Protein AF-A0A1U7YNU9-F1 (afdb_monomer_lite)

Secondary structure (DSSP, 8-state):
--PPP-PPP--TT--TTS-TTSHHHHHHHHHHHHHHHHHHHS-HHHHHHHHHHHHHHHHHHHHHHHHHHHHHHHHHHHHHHHHHHHHHHHHHHHHHHHHHHHHHHHHHHHHHHHHHHHHHHHHHHHHHHHHHHHHHHHHHHHHHHHHHHHHHHHHHHHHHHHHHHHHHHHHHHHHHHHHHHHHHHHHHHHHHTTTT--HHHHHHHHHHHHHHHHT-----------------------PPP--------------PPPP----

Sequence (263 aa):
MTMRSVTLEVLANHSLLRKTSRADVWLEPLIGDIENKKMESHSCLTLMNDIVHYTLKANLIGTELMGRISLLERKARESEKTVHEAEEIARGAQLEAANWKEQFENAQGTIEELQENKNLLEQQNRGLTSELATAKASSSQFKRDKELLECSLSEQLSKASEEVRELKALLNFNIEVSWAFLKSCRDALTEAAQEDFDLQSELAKVVDTIEKSQQSTDTPSYVLEVPGTEELLNEEVATAAIGVAIPAPEGETSDVPNPSVTS

Radius of gyration: 72.73 Å; chains: 1; bounding box: 127×65×196 Å

pLDDT: mean 78.67, std 22.9, range [29.59, 98.69]

Foldseek 3Di:
DDDDDDDDDDDPPDDPPPDPPCPCVVCVVVVVVVVVVPVVPDDPVVVVVVVVVVVVVVVVVVVVVVVVVVVVVVVVVVVVVVVVVVVVVVVVVVVVVVVVVVVVVVVVVVVVVVVVVVVVVVVVVVVVVVVVVVVVVVVVVVVVVVVVVVVVVVVVVVVVVVVVVVVVVVVVVVVVVVVVVVVVVVVVVVVQVVPPHDPVVVVVVVVVVVVVVVVPDDDDDDPPDDPDDDDDDDDPDPDDDDDDDDDDDDDDDDDDDDDDDDD

Organism: Nicotiana sylvestris (NCBI:txid4096)

Structure (mmCIF, N/CA/C/O backbone):
data_AF-A0A1U7YNU9-F1
#
_entry.id   AF-A0A1U7YNU9-F1
#
loop_
_atom_site.group_PDB
_atom_site.id
_atom_site.type_symbol
_atom_site.label_atom_id
_atom_site.label_alt_id
_atom_site.label_comp_id
_atom_site.label_asym_id
_atom_site.label_entity_id
_atom_site.label_seq_id
_atom_site.pdbx_PDB_ins_code
_atom_site.Cartn_x
_atom_site.Cartn_y
_atom_site.Cartn_z
_atom_site.occupancy
_atom_site.B_iso_or_equiv
_atom_site.auth_seq_id
_atom_site.auth_comp_id
_atom_site.auth_asym_id
_atom_site.auth_atom_id
_atom_site.pdbx_PDB_model_num
ATOM 1 N N . MET A 1 1 ? 33.894 24.880 -81.913 1.00 42.91 1 MET A N 1
ATOM 2 C CA . MET A 1 1 ? 33.895 23.450 -81.536 1.00 42.91 1 MET A CA 1
ATOM 3 C C . MET A 1 1 ? 32.453 22.972 -81.561 1.00 42.91 1 MET A C 1
ATOM 5 O O . MET A 1 1 ? 31.680 23.364 -80.700 1.00 42.91 1 MET A O 1
ATOM 9 N N . THR A 1 2 ? 32.060 22.234 -82.595 1.00 43.75 2 THR A N 1
ATOM 10 C CA . THR A 1 2 ? 30.690 21.719 -82.747 1.00 43.75 2 THR A CA 1
ATOM 11 C C . THR A 1 2 ? 30.590 20.411 -81.963 1.00 43.75 2 THR A C 1
ATOM 13 O O . THR A 1 2 ? 31.290 19.457 -82.300 1.00 43.75 2 THR A O 1
ATOM 16 N N . MET A 1 3 ? 29.795 20.353 -80.890 1.00 41.41 3 MET A N 1
ATOM 17 C CA . MET A 1 3 ? 29.568 19.097 -80.165 1.00 41.41 3 MET A CA 1
ATOM 18 C C . MET A 1 3 ? 28.749 18.146 -81.045 1.00 41.41 3 MET A C 1
ATOM 20 O O . MET A 1 3 ? 27.630 18.474 -81.432 1.00 41.41 3 MET A O 1
ATOM 24 N N . ARG A 1 4 ? 29.307 16.976 -81.379 1.00 58.88 4 ARG A N 1
ATOM 25 C CA . ARG A 1 4 ? 28.542 15.878 -81.985 1.00 58.88 4 ARG A CA 1
ATOM 26 C C . ARG A 1 4 ? 27.727 15.201 -80.886 1.00 58.88 4 ARG A C 1
ATOM 28 O O . ARG A 1 4 ? 28.312 14.670 -79.947 1.00 58.88 4 ARG A O 1
ATOM 35 N N . SER A 1 5 ? 26.406 15.221 -81.003 1.00 53.78 5 SER A N 1
ATOM 36 C CA . SER A 1 5 ? 25.508 14.403 -80.189 1.00 53.78 5 SER A CA 1
ATOM 37 C C . SER A 1 5 ? 25.234 13.072 -80.892 1.00 53.78 5 SER A C 1
ATOM 39 O O . SER A 1 5 ? 25.133 13.012 -82.117 1.00 53.78 5 SER A O 1
ATOM 41 N N . VAL A 1 6 ? 25.132 12.000 -80.110 1.00 57.66 6 VAL A N 1
ATOM 42 C CA . VAL A 1 6 ? 24.685 10.678 -80.563 1.00 57.66 6 VAL A CA 1
ATOM 43 C C . VAL A 1 6 ? 23.434 10.343 -79.764 1.00 57.66 6 VAL A C 1
ATOM 45 O O . VAL A 1 6 ? 23.456 10.388 -78.535 1.00 57.66 6 VAL A O 1
ATOM 48 N N . THR A 1 7 ? 22.338 10.050 -80.459 1.00 55.53 7 THR A N 1
ATOM 49 C CA . THR A 1 7 ? 21.060 9.684 -79.844 1.00 55.53 7 THR A CA 1
ATOM 50 C C . THR A 1 7 ? 21.010 8.168 -79.695 1.00 55.53 7 THR A C 1
ATOM 52 O O . THR A 1 7 ? 21.101 7.452 -80.689 1.00 55.53 7 THR A O 1
ATOM 55 N N . LEU A 1 8 ? 20.886 7.679 -78.461 1.00 61.84 8 LEU A N 1
ATOM 56 C CA . LEU A 1 8 ? 20.686 6.260 -78.167 1.00 61.84 8 LEU A CA 1
ATOM 57 C C . LEU A 1 8 ? 19.219 6.036 -77.805 1.00 61.84 8 LEU A C 1
ATOM 59 O O . LEU A 1 8 ? 18.735 6.572 -76.808 1.00 61.84 8 LEU A O 1
ATOM 63 N N . GLU A 1 9 ? 18.509 5.250 -78.609 1.00 60.41 9 GLU A N 1
ATOM 64 C CA . GLU A 1 9 ? 17.128 4.870 -78.318 1.00 60.41 9 GLU A CA 1
ATOM 65 C C . GLU A 1 9 ? 17.103 3.704 -77.325 1.00 60.41 9 GLU A C 1
ATOM 67 O O . GLU A 1 9 ? 17.585 2.604 -77.602 1.00 60.41 9 GLU A O 1
ATOM 72 N N . VAL A 1 10 ? 16.545 3.951 -76.139 1.00 57.66 10 VAL A N 1
ATOM 73 C CA . VAL A 1 10 ? 16.374 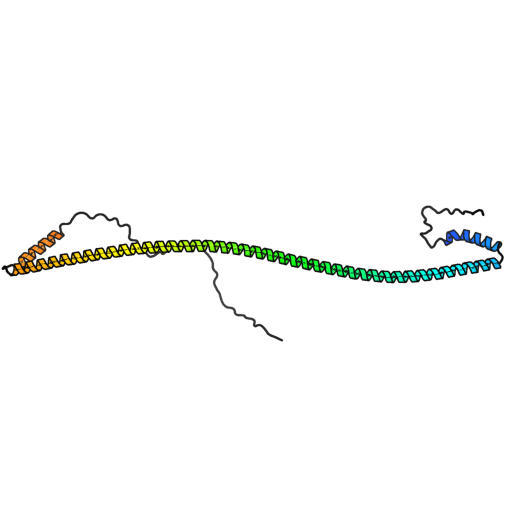2.937 -75.095 1.00 57.66 10 VAL A CA 1
ATOM 74 C C . VAL A 1 10 ? 14.905 2.531 -75.051 1.00 57.66 10 VAL A C 1
ATOM 76 O O . VAL A 1 10 ? 14.030 3.358 -74.803 1.00 57.66 10 VAL A O 1
ATOM 79 N N . LEU A 1 11 ? 14.631 1.244 -75.284 1.00 58.38 11 LEU A N 1
ATOM 80 C CA . LEU A 1 11 ? 13.286 0.672 -75.197 1.00 58.38 11 LEU A CA 1
ATOM 81 C C . LEU A 1 11 ? 12.688 0.945 -73.801 1.00 58.38 11 LEU A C 1
ATOM 83 O O . LEU A 1 11 ? 13.353 0.694 -72.793 1.00 58.38 11 LEU A O 1
ATOM 87 N N . ALA A 1 12 ? 11.436 1.414 -73.746 1.00 54.62 12 ALA A N 1
ATOM 88 C CA . ALA A 1 12 ? 10.789 2.080 -72.600 1.00 54.62 12 ALA A CA 1
ATOM 89 C C . ALA A 1 12 ? 10.807 1.353 -71.230 1.00 54.62 12 ALA A C 1
ATOM 91 O O . ALA A 1 12 ? 10.450 1.952 -70.221 1.00 54.62 12 ALA A O 1
ATOM 92 N N . ASN A 1 13 ? 11.257 0.096 -71.155 1.00 57.75 13 ASN A N 1
ATOM 93 C CA . ASN A 1 13 ? 11.228 -0.740 -69.949 1.00 57.75 13 ASN A CA 1
ATOM 94 C C . ASN A 1 13 ? 12.621 -1.155 -69.430 1.00 57.75 13 ASN A C 1
ATOM 96 O O . ASN A 1 13 ? 12.740 -2.075 -68.614 1.00 57.75 13 ASN A O 1
ATOM 100 N N . HIS A 1 14 ? 13.699 -0.514 -69.891 1.00 55.94 14 HIS A N 1
ATOM 101 C CA . HIS A 1 14 ? 15.065 -0.850 -69.484 1.00 55.94 14 HIS A CA 1
ATOM 102 C C . HIS A 1 14 ? 15.789 0.362 -68.891 1.00 55.94 14 HIS A C 1
ATOM 104 O O . HIS A 1 14 ? 16.232 1.256 -69.600 1.00 55.94 14 HIS A O 1
ATOM 110 N N . SER A 1 15 ? 15.939 0.378 -67.564 1.00 58.72 15 SER A N 1
ATOM 111 C CA . SER A 1 15 ? 16.778 1.367 -66.881 1.00 58.72 15 SER A CA 1
ATOM 112 C C . SER A 1 15 ? 18.254 1.005 -67.073 1.00 58.72 15 SER A C 1
ATOM 114 O O . SER A 1 15 ? 18.684 -0.076 -66.661 1.00 58.72 15 SER A O 1
ATOM 116 N N . LEU A 1 16 ? 19.025 1.906 -67.693 1.00 56.19 16 LEU A N 1
ATOM 117 C CA . LEU A 1 16 ? 20.449 1.716 -68.015 1.00 56.19 16 LEU A CA 1
ATOM 118 C C . LEU A 1 16 ? 21.318 1.415 -66.781 1.00 56.19 16 LEU A C 1
ATOM 120 O O . LEU A 1 16 ? 22.353 0.770 -66.896 1.00 56.19 16 LEU A O 1
ATOM 124 N N . LEU A 1 17 ? 20.878 1.834 -65.592 1.00 55.34 17 LEU A N 1
ATOM 125 C CA . LEU A 1 17 ? 21.630 1.703 -64.342 1.00 55.34 17 LEU A CA 1
ATOM 126 C C . LEU A 1 17 ? 21.351 0.397 -63.577 1.00 55.34 17 LEU A C 1
ATOM 128 O O . LEU A 1 17 ? 22.034 0.110 -62.599 1.00 55.34 17 LEU A O 1
ATOM 132 N N . ARG A 1 18 ? 20.354 -0.406 -63.985 1.00 53.69 18 ARG A N 1
ATOM 133 C CA . ARG A 1 18 ? 19.881 -1.559 -63.189 1.00 53.69 18 ARG A CA 1
ATOM 134 C C . ARG A 1 18 ? 20.553 -2.894 -63.535 1.00 53.69 18 ARG A C 1
ATOM 136 O O . ARG A 1 18 ? 20.345 -3.874 -62.826 1.00 53.69 18 ARG A O 1
ATOM 143 N N . LYS A 1 19 ? 21.336 -2.955 -64.616 1.00 51.97 19 LYS A N 1
ATOM 144 C CA . LYS A 1 19 ? 22.127 -4.133 -65.011 1.00 51.97 19 LYS A CA 1
ATOM 145 C C . LYS A 1 19 ? 23.553 -3.692 -65.330 1.00 51.97 19 LYS A C 1
ATOM 147 O O . LYS A 1 19 ? 23.859 -3.333 -66.460 1.00 51.97 19 LYS A O 1
ATOM 152 N N . THR A 1 20 ? 24.421 -3.742 -64.327 1.00 53.91 20 THR A N 1
ATOM 153 C CA . THR A 1 20 ? 25.867 -3.463 -64.404 1.00 53.91 20 THR A CA 1
ATOM 154 C C . THR A 1 20 ? 26.625 -4.325 -65.423 1.00 53.91 20 THR A C 1
ATOM 156 O O . THR A 1 20 ? 27.759 -4.008 -65.753 1.00 53.91 20 THR A O 1
ATOM 159 N N . SER A 1 21 ? 26.009 -5.382 -65.959 1.00 53.88 21 SER A N 1
ATOM 160 C CA . SER A 1 21 ? 26.636 -6.369 -66.846 1.00 53.88 21 SER A CA 1
ATOM 161 C C . SER A 1 21 ? 26.339 -6.185 -68.340 1.00 53.88 21 SER A C 1
ATOM 163 O O . SER A 1 21 ? 26.458 -7.150 -69.085 1.00 53.88 21 SER A O 1
ATOM 165 N N . ARG A 1 22 ? 25.808 -5.032 -68.765 1.00 59.75 22 ARG A N 1
ATOM 166 C CA . ARG A 1 22 ? 25.393 -4.840 -70.167 1.00 59.75 22 ARG A CA 1
ATOM 167 C C . ARG A 1 22 ? 25.924 -3.562 -70.805 1.00 59.75 22 ARG A C 1
ATOM 169 O O . ARG A 1 22 ? 25.601 -3.310 -71.954 1.00 59.75 22 ARG A O 1
ATOM 176 N N . ALA A 1 23 ? 26.672 -2.739 -70.067 1.00 61.12 23 ALA A N 1
ATOM 177 C CA . ALA A 1 23 ? 27.208 -1.469 -70.565 1.00 61.12 23 ALA A CA 1
ATOM 178 C C . ALA A 1 23 ? 28.214 -1.662 -71.714 1.00 61.12 23 ALA A C 1
ATOM 180 O O . ALA A 1 23 ? 28.269 -0.836 -72.620 1.00 61.12 23 ALA A O 1
ATOM 181 N N . ASP A 1 24 ? 28.941 -2.776 -71.696 1.00 60.75 24 ASP A N 1
ATOM 182 C CA . ASP A 1 24 ? 29.811 -3.268 -72.763 1.00 60.75 24 ASP A CA 1
ATOM 183 C C . ASP A 1 24 ? 29.078 -3.348 -74.111 1.00 60.75 24 ASP A C 1
ATOM 185 O O . ASP A 1 24 ? 29.504 -2.707 -75.065 1.00 60.75 24 ASP A O 1
ATOM 189 N N . VAL A 1 25 ? 27.906 -3.990 -74.163 1.00 67.62 25 VAL A N 1
ATOM 190 C CA . VAL A 1 25 ? 27.137 -4.207 -75.408 1.00 67.62 25 VAL A CA 1
ATOM 191 C C . VAL A 1 25 ? 26.696 -2.900 -76.088 1.00 67.62 25 VAL A C 1
ATOM 193 O O . VAL A 1 25 ? 26.575 -2.840 -77.309 1.00 67.62 25 VAL A O 1
ATOM 196 N N . TRP A 1 26 ? 26.426 -1.841 -75.318 1.00 63.78 26 TRP A N 1
ATOM 197 C CA . TRP A 1 26 ? 25.995 -0.546 -75.876 1.00 63.78 26 TRP A CA 1
ATOM 198 C C . TRP A 1 26 ? 27.164 0.338 -76.288 1.00 63.78 26 TRP A C 1
ATOM 200 O O . TRP A 1 26 ? 27.024 1.174 -77.179 1.00 63.78 26 TRP A O 1
ATOM 210 N N . LEU A 1 27 ? 28.296 0.199 -75.603 1.00 66.25 27 LEU A N 1
ATOM 211 C CA . LEU A 1 27 ? 29.455 1.045 -75.829 1.00 66.25 27 LEU A CA 1
ATOM 212 C C . LEU A 1 27 ? 30.391 0.458 -76.883 1.00 66.25 27 LEU A C 1
ATOM 214 O O . LEU A 1 27 ? 31.070 1.230 -77.544 1.00 66.25 27 LEU A O 1
ATOM 218 N N . GLU A 1 28 ? 30.396 -0.856 -77.093 1.00 70.56 28 GLU A N 1
ATOM 219 C CA . GLU A 1 28 ? 31.310 -1.551 -78.005 1.00 70.56 28 GLU A CA 1
ATOM 220 C C . GLU A 1 28 ? 31.304 -1.000 -79.451 1.00 70.56 28 GLU A C 1
ATOM 222 O O . GLU A 1 28 ? 32.389 -0.680 -79.941 1.00 70.56 28 GLU A O 1
ATOM 227 N N . PRO A 1 29 ? 30.157 -0.733 -80.119 1.00 71.50 29 PRO A N 1
ATOM 228 C CA . PRO A 1 29 ? 30.166 -0.127 -81.459 1.00 71.50 29 PRO A CA 1
ATOM 229 C C . PRO A 1 29 ? 30.715 1.309 -81.483 1.00 71.50 29 PRO A C 1
ATOM 231 O O . PRO A 1 29 ? 31.363 1.721 -82.442 1.00 71.50 29 PRO A O 1
ATOM 234 N N . LEU A 1 30 ? 30.469 2.085 -80.422 1.00 67.12 30 LEU A N 1
ATOM 235 C CA . LEU A 1 30 ? 30.922 3.476 -80.312 1.00 67.12 30 LEU A CA 1
ATOM 236 C C . LEU A 1 30 ? 32.410 3.552 -79.961 1.00 67.12 30 LEU A C 1
ATOM 238 O O . LEU A 1 30 ? 33.128 4.390 -80.500 1.00 67.12 30 LEU A O 1
ATOM 242 N N . ILE A 1 31 ? 32.865 2.677 -79.066 1.00 71.38 31 ILE A N 1
ATOM 243 C CA . ILE A 1 31 ? 34.260 2.540 -78.658 1.00 71.38 31 ILE A CA 1
ATOM 244 C C . ILE A 1 31 ? 35.087 2.091 -79.860 1.00 71.38 31 ILE A C 1
ATOM 246 O O . ILE A 1 31 ? 36.057 2.770 -80.181 1.00 71.38 31 ILE A O 1
ATOM 250 N N . GLY A 1 32 ? 34.658 1.053 -80.586 1.00 75.75 32 GLY A N 1
ATOM 251 C CA . GLY A 1 32 ? 35.378 0.543 -81.755 1.00 75.75 32 GLY A CA 1
ATOM 252 C C . GLY A 1 32 ? 35.565 1.590 -82.860 1.00 75.75 32 GLY A C 1
ATOM 253 O O . GLY A 1 32 ? 36.669 1.758 -83.376 1.00 75.75 32 GLY A O 1
ATOM 254 N N . ASP A 1 33 ? 34.527 2.368 -83.183 1.00 76.25 33 ASP A N 1
ATOM 255 C CA . ASP A 1 33 ? 34.615 3.446 -84.181 1.00 76.25 33 ASP A CA 1
ATOM 256 C C . ASP A 1 33 ? 35.524 4.607 -83.746 1.00 76.25 33 ASP A C 1
ATOM 258 O O . ASP A 1 33 ? 36.191 5.237 -84.576 1.00 76.25 33 ASP A O 1
ATOM 262 N N . ILE A 1 34 ? 35.526 4.934 -82.451 1.00 76.38 34 ILE A N 1
ATOM 263 C CA . ILE A 1 34 ? 36.394 5.969 -81.879 1.00 76.38 34 ILE A CA 1
ATOM 264 C C . ILE A 1 34 ? 37.844 5.481 -81.862 1.00 76.38 34 ILE A C 1
ATOM 266 O O . ILE A 1 34 ? 38.739 6.231 -82.255 1.00 76.38 34 ILE A O 1
ATOM 270 N N . GLU A 1 35 ? 38.074 4.239 -81.442 1.00 77.62 35 GLU A N 1
ATOM 271 C CA . GLU A 1 35 ? 39.386 3.599 -81.401 1.00 77.62 35 GLU A CA 1
ATOM 272 C C . GLU A 1 35 ? 39.985 3.494 -82.804 1.00 77.62 35 GLU A C 1
ATOM 274 O O . GLU A 1 35 ? 41.094 3.980 -83.009 1.00 77.62 35 GLU A O 1
ATOM 279 N N . ASN A 1 36 ? 39.240 2.997 -83.796 1.00 79.06 36 ASN A N 1
ATOM 280 C CA . ASN A 1 36 ? 39.710 2.889 -85.182 1.00 79.06 36 ASN A CA 1
ATOM 281 C C . ASN A 1 36 ? 40.129 4.247 -85.766 1.00 79.06 36 ASN A C 1
ATOM 283 O O . ASN A 1 36 ? 41.246 4.392 -86.262 1.00 79.06 36 ASN A O 1
ATOM 287 N N . LYS A 1 37 ? 39.291 5.284 -85.620 1.00 79.88 37 LYS A N 1
ATOM 288 C CA . LYS A 1 37 ? 39.639 6.649 -86.063 1.00 79.88 37 LYS A CA 1
ATOM 289 C C . LYS A 1 37 ? 40.875 7.192 -85.354 1.00 79.88 37 LYS A C 1
ATOM 291 O O . LYS A 1 37 ? 41.668 7.909 -85.957 1.00 79.88 37 LYS A O 1
ATOM 296 N N . LYS A 1 38 ? 41.037 6.869 -84.070 1.00 73.94 38 LYS A N 1
ATOM 297 C CA . LYS A 1 38 ? 42.179 7.300 -83.263 1.00 73.94 38 LYS A CA 1
ATOM 298 C C . LYS A 1 38 ? 43.469 6.597 -83.694 1.00 73.94 38 LYS A C 1
ATOM 300 O O . LYS A 1 38 ? 44.507 7.255 -83.724 1.00 73.94 38 LYS A O 1
ATOM 305 N N . MET A 1 39 ? 43.401 5.313 -84.041 1.00 76.94 39 MET A N 1
ATOM 306 C CA . MET A 1 39 ? 44.533 4.517 -84.527 1.00 76.94 39 MET A CA 1
ATOM 307 C C . MET A 1 39 ? 45.013 4.970 -85.913 1.00 76.94 39 MET A C 1
ATOM 309 O O . MET A 1 39 ? 46.212 4.960 -86.169 1.00 76.94 39 MET A O 1
ATOM 313 N N . GLU A 1 40 ? 44.104 5.419 -86.784 1.00 79.00 40 GLU A N 1
ATOM 314 C CA . GLU A 1 40 ? 44.442 5.946 -88.116 1.00 79.00 40 GLU A CA 1
ATOM 315 C C . GLU A 1 40 ? 45.023 7.373 -88.081 1.00 79.00 40 GLU A C 1
ATOM 317 O O . GLU A 1 40 ? 45.824 7.732 -88.944 1.00 79.00 40 GLU A O 1
ATOM 322 N N . SER A 1 41 ? 44.636 8.204 -87.101 1.00 77.12 41 SER A N 1
ATOM 323 C CA . SER A 1 41 ? 45.003 9.630 -87.059 1.00 77.12 41 SER A CA 1
ATOM 324 C C . SER A 1 41 ? 46.222 9.975 -86.195 1.00 77.12 41 SER A C 1
ATOM 326 O O . SER A 1 41 ? 46.734 11.090 -86.297 1.00 77.12 41 SER A O 1
ATOM 328 N N . HIS A 1 42 ? 46.662 9.086 -85.299 1.00 83.62 42 HIS A N 1
ATOM 329 C CA . HIS A 1 42 ? 47.726 9.374 -84.330 1.00 83.62 42 HIS A CA 1
ATOM 330 C C . HIS A 1 42 ? 49.032 8.641 -84.642 1.00 83.62 42 HIS A C 1
ATOM 332 O O . HIS A 1 42 ? 49.049 7.485 -85.050 1.00 83.62 42 HIS A O 1
ATOM 338 N N . SER A 1 43 ? 50.156 9.302 -84.360 1.00 85.75 43 SER A N 1
ATOM 339 C CA . SER A 1 43 ? 51.464 8.643 -84.330 1.00 85.75 43 SER A CA 1
ATOM 340 C C . SER A 1 43 ? 51.543 7.652 -83.160 1.00 85.75 43 SER A C 1
ATOM 342 O O . SER A 1 43 ? 50.945 7.873 -82.105 1.00 85.75 43 SER A O 1
ATOM 344 N N . CYS A 1 44 ? 52.351 6.598 -83.312 1.00 82.25 44 CYS A N 1
ATOM 345 C CA . CYS A 1 44 ? 52.630 5.596 -82.275 1.00 82.25 44 CYS A CA 1
ATOM 346 C C . CYS A 1 44 ? 53.021 6.230 -80.923 1.00 82.25 44 CYS A C 1
ATOM 348 O O . CYS A 1 44 ? 52.560 5.794 -79.868 1.00 82.25 44 CYS A O 1
ATOM 350 N N . LEU A 1 45 ? 53.790 7.326 -80.945 1.00 87.12 45 LEU A N 1
ATOM 351 C CA . LEU A 1 45 ? 54.176 8.062 -79.734 1.00 87.12 45 LEU A CA 1
ATOM 352 C C . LEU A 1 45 ? 52.976 8.676 -78.995 1.00 87.12 45 LEU A C 1
ATOM 354 O O . LEU A 1 45 ? 52.951 8.678 -77.766 1.00 87.12 45 LEU A O 1
ATO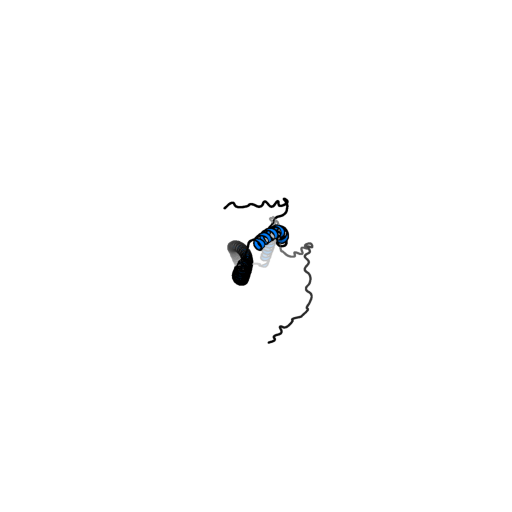M 358 N N . THR A 1 46 ? 51.978 9.182 -79.721 1.00 87.12 46 THR A N 1
ATOM 359 C CA . THR A 1 46 ? 50.777 9.784 -79.125 1.00 87.12 46 THR A CA 1
ATOM 360 C C . THR A 1 46 ? 49.872 8.720 -78.513 1.00 87.12 46 THR A C 1
ATOM 362 O O . THR A 1 46 ? 49.404 8.893 -77.393 1.00 87.12 46 THR A O 1
ATOM 365 N N . LEU A 1 47 ? 49.696 7.584 -79.197 1.00 87.06 47 LEU A N 1
ATOM 366 C CA . LEU A 1 47 ? 48.944 6.447 -78.659 1.00 87.06 47 LEU A CA 1
ATOM 367 C C . LEU A 1 47 ? 49.589 5.901 -77.381 1.00 87.06 47 LEU A C 1
ATOM 369 O O . LEU A 1 47 ? 48.897 5.654 -76.396 1.00 87.06 47 LEU A O 1
ATOM 373 N N . MET A 1 48 ? 50.917 5.772 -77.365 1.00 90.31 48 MET A N 1
ATOM 374 C CA . MET A 1 48 ? 51.648 5.321 -76.183 1.00 90.31 48 MET A CA 1
ATOM 375 C C . MET A 1 48 ? 51.504 6.301 -75.010 1.00 90.31 48 MET A C 1
ATOM 377 O O . MET A 1 48 ? 51.293 5.869 -73.878 1.00 90.31 48 MET A O 1
ATOM 381 N N . ASN A 1 49 ? 51.567 7.610 -75.270 1.00 91.75 49 ASN A N 1
ATOM 382 C CA . ASN A 1 49 ? 51.359 8.630 -74.241 1.00 91.75 49 ASN A CA 1
ATOM 383 C C . ASN A 1 49 ? 49.945 8.549 -73.645 1.00 91.75 49 ASN A C 1
ATOM 385 O O . ASN A 1 49 ? 49.797 8.503 -72.426 1.00 91.75 49 ASN A O 1
ATOM 389 N N . ASP A 1 50 ? 48.924 8.424 -74.493 1.00 89.81 50 ASP A N 1
ATOM 390 C CA . ASP A 1 50 ? 47.541 8.272 -74.046 1.00 89.81 50 ASP A CA 1
ATOM 391 C C . ASP A 1 50 ? 47.356 7.021 -73.182 1.00 89.81 50 ASP A C 1
ATOM 393 O O . ASP A 1 50 ? 46.763 7.106 -72.107 1.00 89.81 50 ASP A O 1
ATOM 397 N N . ILE A 1 51 ? 47.893 5.870 -73.604 1.00 90.12 51 ILE A N 1
ATOM 398 C CA . ILE A 1 51 ? 47.833 4.622 -72.826 1.00 90.12 51 ILE A CA 1
ATOM 399 C C . ILE A 1 51 ? 48.454 4.827 -71.444 1.00 90.12 51 ILE A C 1
ATOM 401 O O . ILE A 1 51 ? 47.833 4.488 -70.434 1.00 90.12 51 ILE A O 1
ATOM 405 N N . VAL A 1 52 ? 49.651 5.415 -71.377 1.00 94.50 52 VAL A N 1
ATOM 406 C CA . VAL A 1 52 ? 50.332 5.689 -70.105 1.00 94.50 52 VAL A CA 1
ATOM 407 C C . VAL A 1 52 ? 49.506 6.646 -69.243 1.00 94.50 52 VAL A C 1
ATOM 409 O O . VAL A 1 52 ? 49.292 6.373 -68.062 1.00 94.50 52 VAL A O 1
ATOM 412 N N . HIS A 1 53 ? 48.981 7.728 -69.820 1.00 95.06 53 HIS A N 1
ATOM 413 C CA . HIS A 1 53 ? 48.170 8.712 -69.108 1.00 95.06 53 HIS A CA 1
ATOM 414 C C . HIS A 1 53 ? 46.882 8.099 -68.531 1.00 95.06 53 HIS A C 1
ATOM 416 O O . HIS A 1 53 ? 46.586 8.279 -67.347 1.00 95.06 53 HIS A O 1
ATOM 422 N N . TYR A 1 54 ? 46.127 7.335 -69.327 1.00 93.56 54 TYR A N 1
ATOM 423 C CA . TYR A 1 54 ? 44.914 6.662 -68.851 1.00 93.56 54 TYR A CA 1
ATOM 424 C C . TYR A 1 54 ? 45.225 5.590 -67.804 1.00 93.56 54 TYR A C 1
ATOM 426 O O . TYR A 1 54 ? 44.498 5.491 -66.815 1.00 93.56 54 TYR A O 1
ATOM 434 N N . THR A 1 55 ? 46.326 4.851 -67.964 1.00 94.94 55 THR A N 1
ATOM 435 C CA . THR A 1 55 ? 46.776 3.849 -66.985 1.00 94.94 55 THR A CA 1
ATOM 436 C C . THR A 1 55 ? 47.118 4.500 -65.644 1.00 94.94 55 THR A C 1
ATOM 438 O O . THR A 1 55 ? 46.644 4.059 -64.598 1.00 94.94 55 THR A O 1
ATOM 441 N N . LEU A 1 56 ? 47.879 5.600 -65.653 1.00 96.50 56 LEU A N 1
ATOM 442 C CA . LEU A 1 56 ? 48.207 6.351 -64.437 1.00 96.50 56 LEU A CA 1
ATOM 443 C C . LEU A 1 56 ? 46.953 6.916 -63.761 1.00 96.50 56 LEU A C 1
ATOM 445 O O . LEU A 1 56 ? 46.811 6.812 -62.542 1.00 96.50 56 LEU A O 1
ATOM 449 N N . LYS A 1 57 ? 46.012 7.461 -64.542 1.00 97.19 57 LYS A N 1
ATOM 450 C CA . LYS A 1 57 ? 44.739 7.968 -64.019 1.00 97.19 57 LYS A CA 1
ATOM 451 C C . LYS A 1 57 ? 43.903 6.857 -63.376 1.00 97.19 57 LYS A C 1
ATOM 453 O O . LYS A 1 57 ? 43.357 7.069 -62.296 1.00 97.19 57 LYS A O 1
ATOM 458 N N . ALA A 1 58 ? 43.824 5.681 -64.000 1.00 95.94 58 ALA A N 1
ATOM 459 C CA . ALA A 1 58 ? 43.118 4.527 -63.448 1.00 95.94 58 ALA A CA 1
ATOM 460 C C . ALA A 1 58 ? 43.744 4.049 -62.128 1.00 95.94 58 ALA A C 1
ATOM 462 O O . ALA A 1 58 ? 43.021 3.823 -61.160 1.00 95.94 58 ALA A O 1
ATOM 463 N N . ASN A 1 59 ? 45.076 3.985 -62.047 1.00 96.50 59 ASN A N 1
ATOM 464 C CA . ASN A 1 59 ? 45.789 3.589 -60.828 1.00 96.50 59 ASN A CA 1
ATOM 465 C C . ASN A 1 59 ? 45.596 4.589 -59.679 1.00 96.50 59 ASN A C 1
ATOM 467 O O . ASN A 1 59 ? 45.388 4.186 -58.530 1.00 96.50 59 ASN A O 1
ATOM 471 N N . LEU A 1 60 ? 45.615 5.892 -59.987 1.00 96.94 60 LEU A N 1
ATOM 472 C CA . LEU A 1 60 ? 45.333 6.942 -59.008 1.00 96.94 60 LEU A CA 1
ATOM 473 C C . LEU A 1 60 ? 43.906 6.805 -58.457 1.00 96.94 60 LEU A C 1
ATOM 475 O O . LEU A 1 60 ? 43.711 6.823 -57.243 1.00 96.94 60 LEU A O 1
ATOM 479 N N . ILE A 1 61 ? 42.921 6.595 -59.340 1.00 96.81 61 ILE A N 1
ATOM 480 C CA . ILE A 1 61 ? 41.525 6.347 -58.949 1.00 96.81 61 ILE A CA 1
ATOM 481 C C . ILE A 1 61 ? 41.413 5.073 -58.102 1.00 96.81 61 ILE A C 1
ATOM 483 O O . ILE A 1 61 ? 40.745 5.090 -57.072 1.00 96.81 61 ILE A O 1
ATOM 487 N N . GLY A 1 62 ? 42.073 3.982 -58.497 1.00 96.88 62 GLY A N 1
ATOM 488 C CA . GLY A 1 62 ? 42.059 2.716 -57.761 1.00 96.88 62 GLY A CA 1
ATOM 489 C C . GLY A 1 62 ? 42.595 2.855 -56.335 1.00 96.88 62 GLY A C 1
ATOM 490 O O . GLY A 1 62 ? 41.980 2.356 -55.396 1.00 96.88 62 GLY A O 1
ATOM 491 N N . THR A 1 63 ? 43.691 3.597 -56.159 1.00 96.56 63 THR A N 1
ATOM 492 C CA . THR A 1 63 ? 44.289 3.863 -54.838 1.00 96.56 63 THR A CA 1
ATOM 493 C C . THR A 1 63 ? 43.364 4.702 -53.955 1.00 96.56 63 THR A C 1
ATOM 495 O O . THR A 1 63 ? 43.130 4.361 -52.796 1.00 96.56 63 THR A O 1
ATOM 498 N N . GLU A 1 64 ? 42.787 5.770 -54.512 1.00 97.44 64 GLU A N 1
ATOM 499 C CA . GLU A 1 64 ? 41.812 6.624 -53.821 1.00 97.44 64 GLU A CA 1
ATOM 500 C C . GLU A 1 64 ? 40.567 5.821 -53.397 1.00 97.44 64 GLU A C 1
ATOM 502 O O . GLU A 1 64 ? 40.107 5.929 -52.257 1.00 97.44 64 GLU A O 1
ATOM 507 N N . LEU A 1 65 ? 40.035 4.974 -54.287 1.00 97.94 65 LEU A N 1
ATOM 508 C CA . LEU A 1 65 ? 38.892 4.107 -53.989 1.00 97.94 65 LEU A CA 1
ATOM 509 C C . LEU A 1 65 ? 39.218 3.093 -52.892 1.00 97.94 65 LEU A C 1
ATOM 511 O O . LEU A 1 65 ? 38.415 2.927 -51.977 1.00 97.94 65 LEU A O 1
ATOM 515 N N . MET A 1 66 ? 40.393 2.464 -52.938 1.00 97.62 66 MET A N 1
ATOM 516 C CA . MET A 1 66 ? 40.834 1.527 -51.904 1.00 97.62 66 MET A CA 1
ATOM 517 C C . MET A 1 66 ? 40.906 2.207 -50.530 1.00 97.62 66 MET A C 1
ATOM 519 O O . MET A 1 66 ? 40.370 1.678 -49.557 1.00 97.62 66 MET A O 1
ATOM 523 N N . GLY A 1 67 ? 41.463 3.421 -50.456 1.00 97.81 67 GLY A N 1
ATOM 524 C CA . GLY A 1 67 ? 41.506 4.201 -49.215 1.00 97.81 67 GLY A CA 1
ATOM 525 C C . GLY A 1 67 ? 40.114 4.541 -48.667 1.00 97.81 67 GLY A C 1
ATOM 526 O O . GLY A 1 67 ? 39.863 4.408 -47.465 1.00 97.81 67 GLY A O 1
ATOM 527 N N . ARG A 1 68 ? 39.177 4.926 -49.544 1.00 98.00 68 ARG A N 1
ATOM 528 C CA . ARG A 1 68 ? 37.779 5.190 -49.164 1.00 98.00 68 ARG A CA 1
ATOM 529 C C . ARG A 1 68 ? 37.066 3.931 -48.677 1.00 98.00 68 ARG A C 1
ATOM 531 O O . ARG A 1 68 ? 36.353 4.010 -47.679 1.00 98.00 68 ARG A O 1
ATOM 538 N N . ILE A 1 69 ? 37.279 2.788 -49.331 1.00 97.81 69 ILE A N 1
ATOM 539 C CA . ILE A 1 69 ? 36.714 1.495 -48.918 1.00 97.81 69 ILE A CA 1
ATOM 540 C C . ILE A 1 69 ? 37.209 1.134 -47.515 1.00 97.81 69 ILE A C 1
ATOM 542 O O . ILE A 1 69 ? 36.387 0.929 -46.626 1.00 97.81 69 ILE A O 1
ATOM 546 N N . SER A 1 70 ? 38.520 1.182 -47.257 1.00 97.88 70 SER A N 1
ATOM 547 C CA . SER A 1 70 ? 39.066 0.875 -45.926 1.00 97.88 70 SER A CA 1
ATOM 548 C C . SER A 1 70 ? 38.559 1.824 -44.831 1.00 97.88 70 SER A C 1
ATOM 550 O O . SER A 1 70 ? 38.342 1.412 -43.688 1.00 97.88 70 SER A O 1
ATOM 552 N N . LEU A 1 71 ? 38.354 3.108 -45.154 1.00 98.06 71 LEU A N 1
ATOM 553 C CA . LEU A 1 71 ? 37.747 4.069 -44.230 1.00 98.06 71 LEU A CA 1
ATOM 554 C C . LEU A 1 71 ? 36.287 3.717 -43.917 1.00 98.06 71 LEU A C 1
ATOM 556 O O . LEU A 1 71 ? 35.889 3.787 -42.754 1.00 98.06 71 LEU A O 1
ATOM 560 N N . LEU A 1 72 ? 35.501 3.352 -44.930 1.00 98.12 72 LEU A N 1
ATOM 561 C CA . LEU A 1 72 ? 34.100 2.967 -44.759 1.00 98.12 72 LEU A CA 1
ATOM 562 C C . LEU A 1 72 ? 33.960 1.670 -43.964 1.00 98.12 72 LEU A C 1
ATOM 564 O O . LEU A 1 72 ? 33.141 1.621 -43.055 1.00 98.12 72 LEU A O 1
ATOM 568 N N . GLU A 1 73 ? 34.789 0.663 -44.227 1.00 98.12 73 GLU A N 1
ATOM 569 C CA . GLU A 1 73 ? 34.790 -0.596 -43.472 1.00 98.12 73 GLU A CA 1
ATOM 570 C C . GLU A 1 73 ? 35.092 -0.382 -41.987 1.00 98.12 73 GLU A C 1
ATOM 572 O O . GLU A 1 73 ? 34.453 -0.977 -41.119 1.00 98.12 73 GLU A O 1
ATOM 577 N N . ARG A 1 74 ? 36.058 0.489 -41.671 1.00 98.12 74 ARG A N 1
ATOM 578 C CA . ARG A 1 74 ? 36.362 0.843 -40.281 1.00 98.12 74 ARG A CA 1
ATOM 579 C C . ARG A 1 74 ? 35.199 1.581 -39.622 1.00 98.12 74 ARG A C 1
ATOM 581 O O . ARG A 1 74 ? 34.807 1.194 -38.527 1.00 98.12 74 ARG A O 1
ATOM 588 N N . LYS A 1 75 ? 34.615 2.574 -40.299 1.00 98.19 75 LYS A N 1
ATOM 589 C CA . LYS A 1 75 ? 33.430 3.284 -39.792 1.00 98.19 75 LYS A CA 1
ATOM 590 C C . LYS A 1 75 ? 32.237 2.350 -39.592 1.00 98.19 75 LYS A C 1
ATOM 592 O O . LYS A 1 75 ? 31.522 2.508 -38.613 1.00 98.19 75 LYS A O 1
ATOM 597 N N . ALA A 1 76 ? 32.039 1.375 -40.480 1.00 98.19 76 ALA A N 1
ATOM 598 C CA . ALA A 1 76 ? 30.976 0.384 -40.356 1.00 98.19 76 ALA A CA 1
ATOM 599 C C . ALA A 1 76 ? 31.150 -0.451 -39.078 1.00 98.19 76 ALA A C 1
ATOM 601 O O . ALA A 1 76 ? 30.232 -0.503 -38.263 1.00 98.19 76 ALA A O 1
ATOM 602 N N . ARG A 1 77 ? 32.352 -0.997 -38.843 1.00 98.12 77 ARG A N 1
ATOM 603 C CA . ARG A 1 77 ? 32.666 -1.749 -37.613 1.00 98.12 77 ARG A CA 1
ATOM 604 C C . ARG A 1 77 ? 32.514 -0.909 -36.344 1.00 98.12 77 ARG A C 1
ATOM 606 O O . ARG A 1 77 ? 31.980 -1.383 -35.348 1.00 98.12 77 ARG A O 1
ATOM 613 N N . GLU A 1 78 ? 32.984 0.338 -36.369 1.00 98.06 78 GLU A N 1
ATOM 614 C CA . GLU A 1 78 ? 32.823 1.268 -35.244 1.00 98.06 78 GLU A CA 1
ATOM 615 C C . GLU A 1 78 ? 31.339 1.551 -34.975 1.00 98.06 78 GLU A C 1
ATOM 617 O O . GLU A 1 78 ? 30.905 1.481 -33.828 1.00 98.06 78 GLU A O 1
ATOM 622 N N . SER A 1 79 ? 30.546 1.793 -36.024 1.00 97.69 79 SER A N 1
ATOM 623 C CA . SER A 1 79 ? 29.109 2.036 -35.884 1.00 97.69 79 SER A CA 1
ATOM 624 C C . SER A 1 79 ? 28.360 0.820 -35.333 1.00 97.69 79 SER A C 1
ATOM 626 O O . SER A 1 79 ? 27.550 0.976 -34.425 1.00 97.69 79 SER A O 1
ATOM 628 N N . GLU A 1 80 ? 28.683 -0.392 -35.792 1.00 98.25 80 GLU A N 1
ATOM 629 C CA . GLU A 1 80 ? 28.090 -1.639 -35.298 1.00 98.25 80 GLU A CA 1
ATOM 630 C C . GLU A 1 80 ? 28.352 -1.824 -33.800 1.00 98.25 80 GLU A C 1
ATOM 632 O O . GLU A 1 80 ? 27.430 -2.105 -33.036 1.00 98.25 80 GLU A O 1
ATOM 637 N N . LYS A 1 81 ? 29.585 -1.550 -33.351 1.00 98.19 81 LYS A N 1
ATOM 638 C CA . LYS A 1 81 ? 29.927 -1.578 -31.925 1.00 98.19 81 LYS A CA 1
ATOM 639 C C . LYS A 1 81 ? 29.089 -0.585 -31.115 1.00 98.19 81 LYS A C 1
ATOM 641 O O . LYS A 1 81 ? 28.573 -0.951 -30.063 1.00 98.19 81 LYS A O 1
ATOM 646 N N . THR A 1 82 ? 28.941 0.653 -31.594 1.00 98.06 82 THR A N 1
ATOM 647 C CA . THR A 1 82 ? 28.152 1.674 -30.879 1.00 98.06 82 THR A CA 1
ATOM 648 C C . THR A 1 82 ? 26.661 1.345 -30.830 1.00 98.06 82 THR A C 1
ATOM 650 O O . THR A 1 82 ? 26.014 1.615 -29.823 1.00 98.06 82 THR A O 1
ATOM 653 N N . VAL A 1 83 ? 26.115 0.736 -31.888 1.00 98.19 83 VAL A N 1
ATOM 654 C CA . VAL A 1 83 ? 24.718 0.283 -31.915 1.00 98.19 83 VAL A CA 1
ATOM 655 C C . VAL A 1 83 ? 24.512 -0.836 -30.903 1.00 98.19 83 VAL A C 1
ATOM 657 O O . VAL A 1 83 ? 23.581 -0.763 -30.108 1.00 98.19 83 VAL A O 1
ATOM 660 N N . HIS A 1 84 ? 25.411 -1.820 -30.867 1.00 98.19 84 HIS A N 1
ATOM 661 C CA . HIS A 1 84 ? 25.323 -2.914 -29.906 1.00 98.19 84 HIS A CA 1
ATOM 662 C C . HIS A 1 84 ? 25.390 -2.424 -28.449 1.00 98.19 84 HIS A C 1
ATOM 664 O O . HIS A 1 84 ? 24.598 -2.851 -27.614 1.00 98.19 84 HIS A O 1
ATOM 670 N N . GLU A 1 85 ? 26.280 -1.476 -28.141 1.00 98.31 85 GLU A N 1
ATOM 671 C CA . GLU A 1 85 ? 26.358 -0.863 -26.809 1.00 98.31 85 GLU A CA 1
ATOM 672 C C . GLU A 1 85 ? 25.067 -0.111 -26.443 1.00 98.31 85 GLU A C 1
ATOM 674 O O . GLU A 1 85 ? 24.549 -0.264 -25.336 1.00 98.31 85 GLU A O 1
ATOM 679 N N . ALA A 1 86 ? 24.494 0.643 -27.386 1.00 98.38 86 ALA A N 1
ATOM 680 C CA . ALA A 1 86 ? 23.216 1.320 -27.181 1.00 98.38 86 ALA A CA 1
ATOM 681 C C . ALA A 1 86 ? 22.059 0.331 -26.947 1.00 98.38 86 ALA A C 1
ATOM 683 O O . ALA A 1 86 ? 21.181 0.598 -26.125 1.00 98.38 86 ALA A O 1
ATOM 684 N N . GLU A 1 87 ? 22.060 -0.820 -27.623 1.00 98.44 87 GLU A N 1
ATOM 685 C CA . GLU A 1 87 ? 21.066 -1.879 -27.422 1.00 98.44 87 GLU A CA 1
ATOM 686 C C . GLU A 1 87 ? 21.171 -2.542 -26.044 1.00 98.44 87 GLU A C 1
ATOM 688 O O . GLU A 1 87 ? 20.141 -2.829 -25.433 1.00 98.44 87 GLU A O 1
ATOM 693 N N . GLU A 1 88 ? 22.383 -2.787 -25.540 1.00 98.31 88 GLU A N 1
ATOM 694 C CA . GLU A 1 88 ? 22.585 -3.316 -24.183 1.00 98.31 88 GLU A CA 1
ATOM 695 C C . GLU A 1 88 ? 22.099 -2.317 -23.124 1.00 98.31 88 GLU A C 1
ATOM 697 O O . GLU A 1 88 ? 21.377 -2.696 -22.200 1.00 98.31 88 GLU A O 1
ATOM 702 N N . ILE A 1 89 ? 22.399 -1.023 -23.293 1.00 98.44 89 ILE A N 1
ATOM 703 C CA . ILE A 1 89 ? 21.900 0.036 -22.399 1.00 98.44 89 ILE A CA 1
ATOM 704 C C . ILE A 1 89 ? 20.369 0.102 -22.439 1.00 98.44 89 ILE A C 1
ATOM 706 O O . ILE A 1 89 ? 19.723 0.163 -21.392 1.00 98.44 89 ILE A O 1
ATOM 710 N N . ALA A 1 90 ? 19.772 0.055 -23.634 1.00 98.50 90 ALA A N 1
ATOM 711 C CA . ALA A 1 90 ? 18.321 0.075 -23.790 1.00 98.50 90 ALA A CA 1
ATOM 712 C C . ALA A 1 90 ? 17.658 -1.141 -23.124 1.00 98.50 90 ALA A C 1
ATOM 714 O O . ALA A 1 90 ? 16.642 -0.987 -22.446 1.00 98.50 90 ALA A O 1
ATOM 715 N N . ARG A 1 91 ? 18.249 -2.336 -23.258 1.00 98.50 91 ARG A N 1
ATOM 716 C CA . ARG A 1 91 ? 17.779 -3.547 -22.569 1.00 98.50 91 ARG A CA 1
ATOM 717 C C . ARG A 1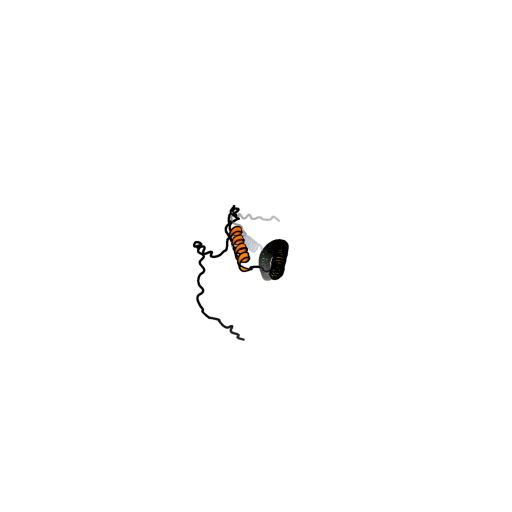 91 ? 17.895 -3.428 -21.053 1.00 98.50 91 ARG A C 1
ATOM 719 O O . ARG A 1 91 ? 16.941 -3.763 -20.357 1.00 98.50 91 ARG A O 1
ATOM 726 N N . GLY A 1 92 ? 19.013 -2.908 -20.547 1.00 98.56 92 GLY A N 1
ATOM 727 C CA . GLY A 1 92 ? 19.196 -2.646 -19.118 1.00 98.56 92 GLY A CA 1
ATOM 728 C C . GLY A 1 92 ? 18.123 -1.708 -18.561 1.00 98.56 92 GLY A C 1
ATOM 729 O O . GLY A 1 92 ? 17.466 -2.039 -17.576 1.00 98.56 92 GLY A O 1
ATOM 730 N N . ALA A 1 93 ? 17.866 -0.592 -19.247 1.00 98.44 93 ALA A N 1
ATOM 731 C CA . ALA A 1 93 ? 16.835 0.367 -18.852 1.00 98.44 93 ALA A CA 1
ATOM 732 C C . ALA A 1 93 ? 15.416 -0.233 -18.890 1.00 98.44 93 ALA A C 1
ATOM 734 O O . ALA A 1 93 ? 14.599 0.052 -18.015 1.00 98.44 93 ALA A O 1
ATOM 735 N N . GLN A 1 94 ? 15.108 -1.085 -19.875 1.00 98.62 94 GLN A N 1
ATOM 736 C CA . GLN A 1 94 ? 13.820 -1.784 -19.944 1.00 98.62 94 GLN A CA 1
ATOM 737 C C . GLN A 1 94 ? 13.630 -2.773 -18.790 1.00 98.62 94 GLN A C 1
ATOM 739 O O . GLN A 1 94 ? 12.543 -2.831 -18.216 1.00 98.62 94 GLN A O 1
ATOM 744 N N . LEU A 1 95 ? 14.673 -3.529 -18.436 1.00 98.44 95 LEU A N 1
ATOM 745 C CA . LEU A 1 95 ? 14.635 -4.447 -17.296 1.00 98.44 95 LEU A CA 1
ATOM 746 C C . LEU A 1 95 ? 14.447 -3.693 -15.979 1.00 98.44 95 LEU A C 1
ATOM 748 O O . LEU A 1 95 ? 13.625 -4.092 -15.158 1.00 98.44 95 LEU A O 1
ATOM 752 N N . GLU A 1 96 ? 15.151 -2.578 -15.794 1.00 98.50 96 GLU A N 1
ATOM 753 C CA . GLU A 1 96 ? 14.991 -1.741 -14.607 1.00 98.50 96 GLU A CA 1
ATOM 754 C C . GLU A 1 96 ? 13.574 -1.151 -14.521 1.00 98.50 96 GLU A C 1
ATOM 756 O O . GLU A 1 96 ? 12.949 -1.195 -13.462 1.00 98.50 96 GLU A O 1
ATOM 761 N N . ALA A 1 97 ? 13.020 -0.675 -15.639 1.00 98.50 97 ALA A N 1
ATOM 762 C CA . ALA A 1 97 ? 11.644 -0.189 -15.695 1.00 98.50 97 ALA A CA 1
ATOM 763 C C . ALA A 1 97 ? 10.618 -1.287 -15.362 1.00 98.50 97 ALA A C 1
ATOM 765 O O . ALA A 1 97 ? 9.654 -1.024 -14.643 1.00 98.50 97 ALA A O 1
ATOM 766 N N . ALA A 1 98 ? 10.825 -2.515 -15.849 1.00 98.50 98 ALA A N 1
ATOM 767 C CA . ALA A 1 98 ? 9.974 -3.656 -15.517 1.00 98.50 98 ALA A CA 1
ATOM 768 C C . ALA A 1 98 ? 10.053 -4.006 -14.023 1.00 98.50 98 ALA A C 1
ATOM 770 O O . ALA A 1 98 ? 9.017 -4.191 -13.390 1.00 98.50 98 ALA A O 1
ATOM 771 N N . ASN A 1 99 ? 11.258 -4.004 -13.446 1.00 98.69 99 ASN A N 1
ATOM 772 C CA . ASN A 1 99 ? 11.458 -4.215 -12.014 1.00 98.69 99 ASN A CA 1
ATOM 773 C C . ASN A 1 99 ? 10.756 -3.133 -11.177 1.00 98.69 99 ASN A C 1
ATOM 775 O O . ASN A 1 99 ? 10.023 -3.455 -10.250 1.00 98.69 99 ASN A O 1
ATOM 779 N N . TRP A 1 100 ? 10.911 -1.848 -11.515 1.00 98.56 100 TRP A N 1
ATOM 780 C CA . TRP A 1 100 ? 10.208 -0.769 -10.808 1.00 98.56 100 TRP A CA 1
ATOM 781 C C . TRP A 1 100 ? 8.690 -0.884 -10.917 1.00 98.56 100 TRP A C 1
ATOM 783 O O . TRP A 1 100 ? 7.985 -0.603 -9.948 1.00 98.56 100 TRP A O 1
ATOM 793 N N . LYS A 1 101 ? 8.186 -1.313 -12.076 1.00 98.62 101 LYS A N 1
ATOM 794 C CA . LYS A 1 101 ? 6.760 -1.562 -12.272 1.00 98.62 101 LYS A CA 1
ATOM 795 C C . LYS A 1 101 ? 6.256 -2.670 -11.344 1.00 98.62 101 LYS A C 1
ATOM 797 O O . LYS A 1 101 ? 5.261 -2.463 -10.661 1.00 98.62 101 LYS A O 1
ATOM 802 N N . GLU A 1 102 ? 6.961 -3.795 -11.274 1.00 98.50 102 GLU A N 1
ATOM 803 C CA . GLU A 1 102 ? 6.622 -4.902 -10.373 1.00 98.50 102 GLU A CA 1
ATOM 804 C C . GLU A 1 102 ? 6.674 -4.471 -8.897 1.00 98.50 102 GLU A C 1
ATOM 806 O O . GLU A 1 102 ? 5.751 -4.743 -8.133 1.00 98.50 102 GLU A O 1
ATOM 811 N N . GLN A 1 103 ? 7.710 -3.727 -8.495 1.00 98.31 103 GLN A N 1
ATOM 812 C CA . GLN A 1 103 ? 7.815 -3.179 -7.136 1.00 98.31 103 GLN A CA 1
ATOM 813 C C . GLN A 1 103 ? 6.641 -2.255 -6.798 1.00 98.31 103 GLN A C 1
ATOM 815 O O . GLN A 1 103 ? 6.115 -2.302 -5.686 1.00 98.31 103 GLN A O 1
ATOM 820 N N . PHE A 1 104 ? 6.212 -1.426 -7.751 1.00 98.38 104 PHE A N 1
ATOM 821 C CA . PHE A 1 104 ? 5.059 -0.552 -7.572 1.00 98.38 104 PHE A CA 1
ATOM 822 C C . PHE A 1 104 ? 3.756 -1.346 -7.427 1.00 98.38 104 PHE A C 1
ATOM 824 O O . PHE A 1 104 ? 2.983 -1.064 -6.517 1.00 98.38 104 PHE A O 1
ATOM 831 N N . GLU A 1 105 ? 3.530 -2.355 -8.271 1.00 98.44 105 GLU A N 1
ATOM 832 C CA . GLU A 1 105 ? 2.352 -3.230 -8.189 1.00 98.44 105 GLU A CA 1
ATOM 833 C C . GLU A 1 105 ? 2.305 -3.989 -6.848 1.00 98.44 105 GLU A C 1
ATOM 835 O O . GLU A 1 105 ? 1.269 -4.004 -6.182 1.00 98.44 105 GLU A O 1
ATOM 840 N N . ASN A 1 106 ? 3.439 -4.521 -6.380 1.00 98.31 106 ASN A N 1
ATOM 841 C CA . ASN A 1 106 ? 3.543 -5.182 -5.073 1.00 98.31 106 ASN A CA 1
ATOM 842 C C . ASN A 1 106 ? 3.263 -4.218 -3.906 1.00 98.31 106 ASN A C 1
ATOM 844 O O . ASN A 1 106 ? 2.533 -4.548 -2.964 1.00 98.31 106 ASN A O 1
ATOM 848 N N . ALA A 1 107 ? 3.826 -3.007 -3.964 1.00 98.50 107 ALA A N 1
ATOM 849 C CA . ALA A 1 107 ? 3.582 -1.978 -2.959 1.00 98.50 107 ALA A CA 1
ATOM 850 C C . ALA A 1 107 ? 2.111 -1.539 -2.950 1.00 98.50 107 ALA A C 1
ATOM 852 O O . ALA A 1 107 ? 1.535 -1.346 -1.879 1.00 98.50 107 ALA A O 1
ATOM 853 N N . GLN A 1 108 ? 1.486 -1.427 -4.124 1.00 98.62 108 GLN A N 1
ATOM 854 C CA . GLN A 1 108 ? 0.068 -1.115 -4.247 1.00 98.62 108 GLN A CA 1
ATOM 855 C C . GLN A 1 108 ? -0.801 -2.199 -3.594 1.00 98.62 108 GLN A C 1
ATOM 857 O O . GLN A 1 108 ? -1.661 -1.857 -2.785 1.00 98.62 108 GLN A O 1
ATOM 862 N N . GLY A 1 109 ? -0.529 -3.483 -3.852 1.00 98.31 109 GLY A N 1
ATOM 863 C CA . GLY A 1 109 ? -1.253 -4.584 -3.204 1.00 98.31 109 GLY A CA 1
ATOM 864 C C . GLY A 1 109 ? -1.136 -4.553 -1.675 1.00 98.31 109 GLY A C 1
ATOM 865 O O . GLY A 1 109 ? -2.127 -4.705 -0.966 1.00 98.31 109 GLY A O 1
ATOM 866 N N . THR A 1 110 ? 0.053 -4.238 -1.152 1.00 98.44 110 THR A N 1
ATOM 867 C CA . THR A 1 110 ? 0.265 -4.076 0.300 1.00 98.44 110 THR A CA 1
ATOM 868 C C . THR A 1 110 ? -0.553 -2.910 0.878 1.00 98.44 110 THR A C 1
ATOM 870 O O . THR A 1 110 ? -1.073 -2.991 1.991 1.00 98.44 110 THR A O 1
ATOM 873 N N . ILE A 1 111 ? -0.679 -1.801 0.140 1.00 98.56 111 ILE A N 1
ATOM 874 C CA . ILE A 1 111 ? -1.491 -0.648 0.559 1.00 98.56 111 ILE A CA 1
ATOM 875 C C . ILE A 1 111 ? -2.977 -1.016 0.608 1.00 98.56 111 ILE A C 1
ATOM 877 O O . ILE A 1 111 ? -3.660 -0.616 1.551 1.00 98.56 111 ILE A O 1
ATOM 881 N N . GLU A 1 112 ? -3.472 -1.764 -0.377 1.00 98.50 112 GLU A N 1
ATOM 882 C CA . GLU A 1 112 ? -4.863 -2.226 -0.423 1.00 98.50 112 GLU A CA 1
ATOM 883 C C . GLU A 1 112 ? -5.188 -3.120 0.787 1.00 98.50 112 GLU A C 1
ATOM 885 O O . GLU A 1 112 ? -6.169 -2.868 1.491 1.00 98.50 112 GLU A O 1
ATOM 890 N N . GLU A 1 113 ? -4.309 -4.070 1.124 1.00 98.50 113 GLU A N 1
ATOM 891 C CA . GLU A 1 113 ? -4.456 -4.924 2.313 1.00 98.50 113 GLU A CA 1
ATOM 892 C C . GLU A 1 113 ? -4.464 -4.107 3.619 1.00 98.50 113 GLU A C 1
ATOM 894 O O . GLU A 1 113 ? -5.307 -4.300 4.500 1.00 98.50 113 GLU A O 1
ATOM 899 N N . LEU A 1 114 ? -3.556 -3.134 3.754 1.00 98.69 114 LEU A N 1
ATOM 900 C CA . LEU A 1 114 ? -3.522 -2.251 4.924 1.00 98.69 114 LEU A CA 1
ATOM 901 C C . LEU A 1 114 ? -4.791 -1.397 5.052 1.00 98.69 114 LEU A C 1
ATOM 903 O O . LEU A 1 114 ? -5.241 -1.130 6.170 1.00 98.69 114 LEU A O 1
ATOM 907 N N . GLN A 1 115 ? -5.378 -0.964 3.935 1.00 98.69 115 GLN A N 1
ATOM 908 C CA . GLN A 1 115 ? -6.641 -0.227 3.938 1.00 98.69 115 GLN A CA 1
ATOM 909 C C . GLN A 1 115 ? -7.809 -1.105 4.392 1.00 98.69 115 GLN A C 1
ATOM 911 O O . GLN A 1 115 ? -8.623 -0.652 5.202 1.00 98.69 115 GLN A O 1
ATOM 916 N N . GLU A 1 116 ? -7.881 -2.352 3.929 1.00 98.56 116 GLU A N 1
ATOM 917 C CA . GLU A 1 116 ? -8.895 -3.309 4.377 1.00 98.56 116 GLU A CA 1
ATOM 918 C C . GLU A 1 116 ? -8.775 -3.584 5.883 1.00 98.56 116 GLU A C 1
ATOM 920 O O . GLU A 1 116 ? -9.750 -3.429 6.626 1.00 98.56 116 GLU A O 1
ATOM 925 N N . ASN A 1 117 ? -7.559 -3.858 6.361 1.00 98.69 117 ASN A N 1
ATOM 926 C CA . ASN A 1 117 ? -7.277 -4.073 7.780 1.00 98.69 117 ASN A CA 1
ATOM 927 C C . ASN A 1 117 ? -7.642 -2.857 8.642 1.00 98.69 117 ASN A C 1
ATOM 929 O O . ASN A 1 117 ? -8.238 -3.000 9.714 1.00 98.69 117 ASN A O 1
ATOM 933 N N . LYS A 1 118 ? -7.337 -1.641 8.172 1.00 98.69 118 LYS A N 1
ATOM 934 C CA . LYS A 1 118 ? -7.745 -0.402 8.844 1.00 98.69 118 LYS A CA 1
ATOM 935 C C . LYS A 1 118 ? -9.268 -0.318 8.969 1.00 98.69 118 LYS A C 1
ATOM 937 O O . LYS A 1 118 ? -9.771 -0.024 10.052 1.00 98.69 118 LYS A O 1
ATOM 942 N N . ASN A 1 119 ? -9.998 -0.578 7.886 1.00 98.69 119 ASN A N 1
ATOM 943 C CA . ASN A 1 119 ? -11.459 -0.512 7.883 1.00 98.69 119 ASN A CA 1
ATOM 944 C C . ASN A 1 119 ? -12.077 -1.536 8.848 1.00 98.69 119 ASN A C 1
ATOM 946 O O . ASN A 1 119 ? -13.013 -1.202 9.581 1.00 98.69 119 ASN A O 1
ATOM 950 N N . LEU A 1 120 ? -11.528 -2.755 8.889 1.00 98.69 120 LEU A N 1
ATOM 951 C CA . LEU A 1 120 ? -11.939 -3.796 9.831 1.00 98.69 120 LEU A CA 1
ATOM 952 C C . LEU A 1 120 ? -11.717 -3.355 11.284 1.00 98.69 120 LEU A C 1
ATOM 954 O O . LEU A 1 120 ? -12.627 -3.448 12.110 1.00 98.69 120 LEU A O 1
ATOM 958 N N . LEU A 1 121 ? -10.539 -2.809 11.591 1.00 98.62 121 LEU A N 1
ATOM 959 C CA . LEU A 1 121 ? -10.217 -2.326 12.933 1.00 98.62 121 LEU A CA 1
ATOM 960 C C . LEU A 1 121 ? -11.118 -1.153 13.352 1.00 98.62 121 LEU A C 1
ATOM 962 O O . LEU A 1 121 ? -11.578 -1.080 14.493 1.00 98.62 121 LEU A O 1
ATOM 966 N N . GLU A 1 122 ? -11.418 -0.235 12.432 1.00 98.62 122 GLU A N 1
ATOM 967 C CA . GLU A 1 122 ? -12.372 0.848 12.676 1.00 98.62 122 GLU A CA 1
ATOM 968 C C . GLU A 1 122 ? -13.787 0.319 12.945 1.00 98.62 122 GLU A C 1
ATOM 970 O O . GLU A 1 122 ? -14.483 0.838 13.820 1.00 98.62 122 GLU A O 1
ATOM 975 N N . GLN A 1 123 ? -14.220 -0.727 12.235 1.00 98.62 123 GLN A N 1
ATOM 976 C CA . GLN A 1 123 ? -15.505 -1.377 12.488 1.00 98.62 123 GLN A CA 1
ATOM 977 C C . GLN A 1 123 ? -15.547 -2.030 13.875 1.00 98.62 123 GLN A C 1
ATOM 979 O O . GLN A 1 123 ? -16.510 -1.808 14.611 1.00 98.62 123 GLN A O 1
ATOM 984 N N . GLN A 1 124 ? -14.500 -2.764 14.260 1.00 98.69 124 GLN A N 1
ATOM 985 C CA . GLN A 1 124 ? -14.386 -3.365 15.592 1.00 98.69 124 GLN A CA 1
ATOM 986 C C . GLN A 1 124 ? -14.416 -2.306 16.698 1.00 98.69 124 GLN A C 1
ATOM 988 O O . GLN A 1 124 ? -15.166 -2.444 17.663 1.00 98.69 124 GLN A O 1
ATOM 993 N N . ASN A 1 125 ? -13.682 -1.201 16.532 1.00 98.50 125 ASN A N 1
ATOM 994 C CA . ASN A 1 125 ? -13.693 -0.094 17.490 1.00 98.50 125 ASN A CA 1
ATOM 995 C C . ASN A 1 125 ? -15.087 0.528 17.655 1.00 98.50 125 ASN A C 1
ATOM 997 O O . ASN A 1 125 ? -15.491 0.845 18.777 1.00 98.50 125 ASN A O 1
ATOM 1001 N N . ARG A 1 126 ? -15.858 0.673 16.568 1.00 98.56 126 ARG A N 1
ATOM 1002 C CA . ARG A 1 126 ? -17.257 1.133 16.653 1.00 98.56 126 ARG A CA 1
ATOM 1003 C C . ARG A 1 126 ? -18.146 0.136 17.403 1.00 98.56 126 ARG A C 1
ATOM 1005 O O . ARG A 1 126 ? -18.970 0.563 18.216 1.00 98.56 126 ARG A O 1
ATOM 1012 N N . GLY A 1 127 ? -17.961 -1.164 17.165 1.00 98.62 127 GLY A N 1
ATOM 1013 C CA . GLY A 1 127 ? -18.665 -2.237 17.876 1.00 98.62 127 GLY A CA 1
ATOM 1014 C C . GLY A 1 127 ? -18.404 -2.192 19.381 1.00 98.62 127 GLY A C 1
ATOM 1015 O O . GLY A 1 127 ? -19.332 -1.986 20.161 1.00 98.62 127 GLY A O 1
ATOM 1016 N N . LEU A 1 128 ? -17.131 -2.235 19.781 1.00 98.56 128 LEU A N 1
ATOM 1017 C CA . LEU A 1 128 ? -16.716 -2.169 21.187 1.00 98.56 128 LEU A CA 1
ATOM 1018 C C . LEU A 1 128 ? -17.178 -0.882 21.881 1.00 98.56 128 LEU A C 1
ATOM 1020 O O . LEU A 1 128 ? -17.590 -0.909 23.038 1.00 98.56 128 LEU A O 1
ATOM 1024 N N . THR A 1 129 ? -17.160 0.253 21.179 1.00 98.62 129 THR A N 1
ATOM 1025 C CA . THR A 1 129 ? -17.674 1.519 21.725 1.00 98.62 129 THR A CA 1
ATOM 1026 C C . THR A 1 129 ? -19.174 1.433 22.033 1.00 98.62 129 THR A C 1
ATOM 1028 O O . THR A 1 129 ? -19.625 1.937 23.063 1.00 98.62 129 THR A O 1
ATOM 1031 N N . SER A 1 130 ? -19.946 0.764 21.171 1.00 98.56 130 SER A N 1
ATOM 1032 C CA . SER A 1 130 ? -21.392 0.572 21.346 1.00 98.56 130 SER A CA 1
ATOM 1033 C C . SER A 1 130 ? -21.706 -0.406 22.483 1.00 98.56 130 SER A C 1
ATOM 1035 O O . SER A 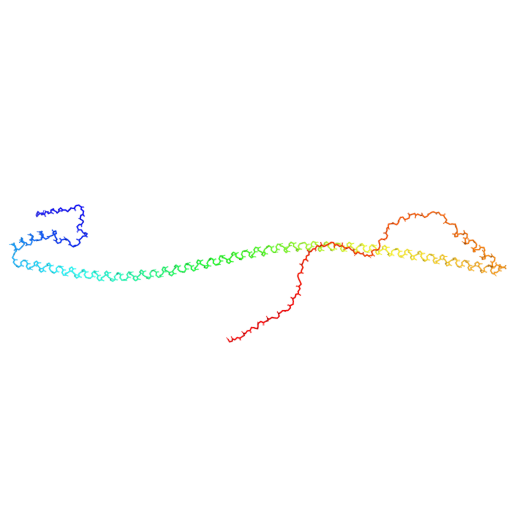1 130 ? -22.587 -0.147 23.309 1.00 98.56 130 SER A O 1
ATOM 1037 N N . GLU A 1 131 ? -20.946 -1.498 22.582 1.00 98.56 131 GLU A N 1
ATOM 1038 C CA . GLU A 1 131 ? -21.038 -2.450 23.694 1.00 98.56 131 GLU A CA 1
ATOM 1039 C C . GLU A 1 131 ? -20.694 -1.786 25.029 1.00 98.56 131 GLU A C 1
ATOM 1041 O O . GLU A 1 131 ? -21.435 -1.929 26.001 1.00 98.56 131 GLU A O 1
ATOM 1046 N N . LEU A 1 132 ? -19.635 -0.971 25.071 1.00 98.44 132 LEU A N 1
ATOM 1047 C CA . LEU A 1 132 ? -19.253 -0.221 26.266 1.00 98.44 132 LEU A CA 1
ATOM 1048 C C . LEU A 1 132 ? -20.354 0.752 26.710 1.00 98.44 132 LEU A C 1
ATOM 1050 O O . LEU A 1 132 ? -20.623 0.874 27.907 1.00 98.44 132 LEU A O 1
ATOM 1054 N N . ALA A 1 133 ? -20.995 1.451 25.770 1.00 98.50 133 ALA A N 1
ATOM 1055 C CA . ALA A 1 133 ? -22.114 2.340 26.075 1.00 98.50 133 ALA A CA 1
ATOM 1056 C C . ALA A 1 133 ? -23.306 1.564 26.664 1.00 98.50 133 ALA A C 1
ATOM 1058 O O . ALA A 1 133 ? -23.876 1.977 27.676 1.00 98.50 133 ALA A O 1
ATOM 1059 N N . THR A 1 134 ? -23.624 0.407 26.082 1.00 98.50 134 THR A N 1
ATOM 1060 C CA . THR A 1 134 ? -24.700 -0.481 26.547 1.00 98.50 134 THR A CA 1
ATOM 1061 C C . THR A 1 134 ? -24.403 -1.044 27.938 1.00 98.50 134 THR A C 1
ATOM 1063 O O . THR A 1 134 ? -25.248 -0.972 28.829 1.00 98.50 134 THR A O 1
ATOM 1066 N N . ALA A 1 135 ? -23.181 -1.525 28.173 1.00 98.25 135 ALA A N 1
ATOM 1067 C CA . ALA A 1 135 ? -22.749 -2.040 29.469 1.00 98.25 135 ALA A CA 1
ATOM 1068 C C . ALA A 1 135 ? -22.785 -0.957 30.558 1.00 98.25 135 ALA A C 1
ATOM 1070 O O . ALA A 1 135 ? -23.242 -1.213 31.672 1.00 98.25 135 ALA A O 1
ATOM 1071 N N . LYS A 1 136 ? -22.377 0.280 30.238 1.00 98.38 136 LYS A N 1
ATOM 1072 C CA . LYS A 1 136 ? -22.506 1.424 31.156 1.00 98.38 136 LYS A CA 1
ATOM 1073 C C . LYS A 1 136 ? -23.965 1.714 31.503 1.00 98.38 136 LYS A C 1
ATOM 1075 O O . LYS A 1 136 ? -24.277 1.909 32.678 1.00 98.38 136 LYS A O 1
ATOM 1080 N N . ALA A 1 137 ? -24.857 1.710 30.512 1.00 98.19 137 ALA A N 1
ATOM 1081 C CA . ALA A 1 137 ? -26.286 1.893 30.744 1.00 98.19 137 ALA A CA 1
ATOM 1082 C C . ALA A 1 137 ? -26.852 0.773 31.636 1.00 98.19 137 ALA A C 1
ATOM 1084 O O . ALA A 1 137 ? -27.479 1.070 32.655 1.00 98.19 137 ALA A O 1
ATOM 1085 N N . SER A 1 138 ? -26.541 -0.492 31.335 1.00 98.44 138 SER A N 1
ATOM 1086 C CA . SER A 1 138 ? -26.957 -1.652 32.135 1.00 98.44 138 SER A CA 1
ATOM 1087 C C . SER A 1 138 ? -26.426 -1.595 33.569 1.00 98.44 138 SER A C 1
ATOM 1089 O O . SER A 1 138 ? -27.166 -1.853 34.513 1.00 98.44 138 SER A O 1
ATOM 1091 N N . SER A 1 139 ? -25.162 -1.212 33.759 1.00 98.25 139 SER A N 1
ATOM 1092 C CA . SER A 1 139 ? -24.559 -1.049 35.085 1.00 98.25 139 SER A CA 1
ATOM 1093 C C . SER A 1 139 ? -25.255 0.051 35.894 1.00 98.25 139 SER A C 1
ATOM 1095 O O . SER A 1 139 ? -25.541 -0.132 37.078 1.00 98.25 139 SER A O 1
ATOM 1097 N N . SER A 1 140 ? -25.596 1.176 35.254 1.00 98.12 140 SER A N 1
ATOM 1098 C CA . SER A 1 140 ? -26.341 2.258 35.907 1.00 98.12 140 SER A CA 1
ATOM 1099 C C . SER A 1 140 ? -27.770 1.855 36.287 1.00 98.12 140 SER A C 1
ATOM 1101 O O . SER A 1 140 ? -28.258 2.262 37.340 1.00 98.12 140 SER A O 1
ATOM 1103 N N . GLN A 1 141 ? -28.427 1.038 35.457 1.00 98.31 141 GLN A N 1
ATOM 1104 C CA . GLN A 1 141 ? -29.746 0.477 35.740 1.00 98.31 141 GLN A CA 1
ATOM 1105 C C . GLN A 1 141 ? -29.684 -0.475 36.931 1.00 98.31 141 GLN A C 1
ATOM 1107 O O . GLN A 1 141 ? -30.411 -0.272 37.895 1.00 98.31 141 GLN A O 1
ATOM 1112 N N . PHE A 1 142 ? -28.747 -1.424 36.916 1.00 97.88 142 PHE A N 1
ATOM 1113 C CA . PHE A 1 142 ? -28.546 -2.366 38.014 1.00 97.88 142 PHE A CA 1
ATOM 1114 C C . PHE A 1 142 ? -28.307 -1.658 39.352 1.00 97.88 142 PHE A C 1
ATOM 1116 O O . PHE A 1 142 ? -28.846 -2.060 40.379 1.00 97.88 142 PHE A O 1
ATOM 1123 N N . LYS A 1 143 ? -27.529 -0.568 39.350 1.00 98.19 143 LYS A N 1
ATOM 1124 C CA . LYS A 1 143 ? -27.310 0.232 40.558 1.00 98.19 143 LYS A CA 1
ATOM 1125 C C . LYS A 1 143 ? -28.620 0.807 41.112 1.00 98.19 143 LYS A C 1
ATOM 1127 O O . LYS A 1 143 ? -28.841 0.726 42.314 1.00 98.19 143 LYS A O 1
ATOM 1132 N N . ARG A 1 144 ? -29.484 1.347 40.247 1.00 98.19 144 ARG A N 1
ATOM 1133 C CA . ARG A 1 144 ? -30.804 1.858 40.652 1.00 98.19 144 ARG A CA 1
ATOM 1134 C C . ARG A 1 144 ? -31.708 0.744 41.171 1.00 98.19 144 ARG A C 1
ATOM 1136 O O . ARG A 1 144 ? -32.347 0.924 42.199 1.00 98.19 144 ARG A O 1
ATOM 1143 N N . ASP A 1 145 ? -31.727 -0.405 40.502 1.00 98.31 145 ASP A N 1
ATOM 1144 C CA . ASP A 1 145 ? -32.539 -1.552 40.927 1.00 98.31 145 ASP A CA 1
ATOM 1145 C C . ASP A 1 145 ? -32.086 -2.076 42.297 1.00 98.31 145 ASP A C 1
ATOM 1147 O O . ASP A 1 145 ? -32.914 -2.380 43.153 1.00 98.31 145 ASP A O 1
ATOM 1151 N N . LYS A 1 146 ? -30.770 -2.099 42.543 1.00 98.25 146 LYS A N 1
ATOM 1152 C CA . LYS A 1 146 ? -30.198 -2.413 43.854 1.00 98.25 146 LYS A CA 1
ATOM 1153 C C . LYS A 1 146 ? -30.668 -1.428 44.930 1.00 98.25 146 LYS A C 1
ATOM 1155 O O . LYS A 1 146 ? -31.100 -1.870 45.988 1.00 98.25 146 LYS A O 1
ATOM 1160 N N . GLU A 1 147 ? -30.588 -0.122 44.673 1.00 98.19 147 GLU A N 1
ATOM 1161 C CA . GLU A 1 147 ? -31.032 0.913 45.622 1.00 98.19 147 GLU A CA 1
ATOM 1162 C C . GLU A 1 147 ? -32.531 0.769 45.946 1.00 98.19 147 GLU A C 1
ATOM 1164 O O . GLU A 1 147 ? -32.919 0.811 47.112 1.00 98.19 147 GLU A O 1
ATOM 1169 N N . LEU A 1 148 ? -33.372 0.513 44.935 1.00 98.06 148 LEU A N 1
ATOM 1170 C CA . LEU A 1 148 ? -34.804 0.259 45.130 1.00 98.06 148 LEU A CA 1
ATOM 1171 C C . LEU A 1 148 ? -35.066 -0.991 45.979 1.00 98.06 148 LEU A C 1
ATOM 1173 O O . LEU A 1 148 ? -35.918 -0.963 46.870 1.00 98.06 148 LEU A O 1
ATOM 1177 N N . LEU A 1 149 ? -34.329 -2.075 45.727 1.00 98.06 149 LEU A N 1
ATOM 1178 C CA . LEU A 1 149 ? -34.448 -3.309 46.497 1.00 98.06 149 LEU A CA 1
ATOM 1179 C C . LEU A 1 149 ? -34.016 -3.108 47.956 1.00 98.06 149 LEU A C 1
ATOM 1181 O O . LEU A 1 149 ? -34.711 -3.558 48.864 1.00 98.06 149 LEU A O 1
ATOM 1185 N N . GLU A 1 150 ? -32.907 -2.405 48.197 1.00 98.19 150 GLU A N 1
ATOM 1186 C CA . GLU A 1 150 ? -32.440 -2.068 49.549 1.00 98.19 150 GLU A CA 1
ATOM 1187 C C . GLU A 1 150 ? -33.468 -1.211 50.310 1.00 98.19 150 GLU A C 1
ATOM 1189 O O . GLU A 1 150 ? -33.732 -1.472 51.489 1.00 98.19 150 GLU A O 1
ATOM 1194 N N . CYS A 1 151 ? -34.105 -0.237 49.646 1.00 96.88 151 CYS A N 1
ATOM 1195 C CA . CYS A 1 151 ? -35.200 0.544 50.228 1.00 96.88 151 CYS A CA 1
ATOM 1196 C C . CYS A 1 151 ? -36.410 -0.331 50.582 1.00 96.88 151 CYS A C 1
ATOM 1198 O O . CYS A 1 151 ? -36.905 -0.253 51.706 1.00 96.88 151 CYS A O 1
ATOM 1200 N N . SER A 1 152 ? -36.853 -1.192 49.659 1.00 98.06 152 SER A N 1
ATOM 1201 C CA . SER A 1 152 ? -37.992 -2.090 49.882 1.00 98.06 152 SER A CA 1
ATOM 1202 C C . SER A 1 152 ? -37.739 -3.065 51.037 1.00 98.06 152 SER A C 1
ATOM 1204 O O . SER A 1 152 ? -38.600 -3.243 51.899 1.00 98.06 152 SER A O 1
ATOM 1206 N N . LEU A 1 153 ? -36.535 -3.644 51.116 1.00 98.00 153 LEU A N 1
ATOM 1207 C CA . LEU A 1 153 ? -36.143 -4.518 52.224 1.00 98.00 153 LEU A CA 1
ATOM 1208 C C . LEU A 1 153 ? -36.093 -3.772 53.559 1.00 98.00 153 LEU A C 1
ATOM 1210 O O . LEU A 1 153 ? -36.531 -4.316 54.570 1.00 98.00 153 LEU A O 1
ATOM 1214 N N . SER A 1 154 ? -35.593 -2.534 53.572 1.00 97.94 154 SER A N 1
ATOM 1215 C CA . SER A 1 154 ? -35.562 -1.703 54.782 1.00 97.94 154 SER A CA 1
ATOM 1216 C C . SER A 1 154 ? -36.972 -1.381 55.285 1.00 97.94 154 SER A C 1
ATOM 1218 O O . SER A 1 154 ? -37.225 -1.445 56.487 1.00 97.94 154 SER A O 1
ATOM 1220 N N . GLU A 1 155 ? -37.904 -1.084 54.376 1.00 97.75 155 GLU A N 1
ATOM 1221 C CA . GLU A 1 155 ? -39.312 -0.842 54.701 1.00 97.75 155 GLU A CA 1
ATOM 1222 C C . GLU A 1 155 ? -39.992 -2.102 55.260 1.00 97.75 155 GLU A C 1
ATOM 1224 O O . GLU A 1 155 ? -40.630 -2.040 56.311 1.00 97.75 155 GLU A O 1
ATOM 1229 N N . GLN A 1 156 ? -39.784 -3.261 54.624 1.00 98.12 156 GLN A N 1
ATOM 1230 C CA . GLN A 1 156 ? -40.293 -4.550 55.111 1.00 98.12 156 GLN A CA 1
ATOM 1231 C C . GLN A 1 156 ? -39.729 -4.909 56.492 1.00 98.12 156 GLN A C 1
ATOM 1233 O O . GLN A 1 156 ? -40.483 -5.306 57.378 1.00 98.12 156 GLN A O 1
ATOM 1238 N N . LEU A 1 157 ? -38.423 -4.722 56.715 1.00 98.06 157 LEU A N 1
ATOM 1239 C CA . LEU A 1 157 ? -37.791 -4.937 58.021 1.00 98.06 157 LEU A CA 1
ATOM 1240 C C . LEU A 1 157 ? -38.338 -3.988 59.088 1.00 98.06 157 LEU A C 1
ATOM 1242 O O . LEU A 1 157 ? -38.589 -4.420 60.211 1.00 98.06 157 LEU A O 1
ATOM 1246 N N . SER A 1 158 ? -38.540 -2.714 58.747 1.00 98.19 158 SER A N 1
ATOM 1247 C CA . SER A 1 158 ? -39.134 -1.737 59.660 1.00 98.19 158 SER A CA 1
ATOM 1248 C C . SER A 1 158 ? -40.550 -2.147 60.051 1.00 98.19 158 SER A C 1
ATOM 1250 O O . SER A 1 158 ? -40.890 -2.115 61.232 1.00 98.19 158 SER A O 1
ATOM 1252 N N . LYS A 1 159 ? -41.364 -2.567 59.078 1.00 98.06 159 LYS A N 1
ATOM 1253 C CA . LYS A 1 159 ? -42.731 -3.031 59.318 1.00 98.06 159 LYS A CA 1
ATOM 1254 C C . LYS A 1 159 ? -42.752 -4.290 60.188 1.00 98.06 159 LYS A C 1
ATOM 1256 O O . LYS A 1 159 ? -43.422 -4.304 61.214 1.00 98.06 159 LYS A O 1
ATOM 1261 N N . ALA A 1 160 ? -41.961 -5.303 59.842 1.00 97.69 160 ALA A N 1
ATOM 1262 C CA . ALA A 1 160 ? -41.864 -6.536 60.620 1.00 97.69 160 ALA A CA 1
ATOM 1263 C C . ALA A 1 160 ? -41.349 -6.285 62.051 1.00 97.69 160 ALA A C 1
ATOM 1265 O O . ALA A 1 160 ? -41.848 -6.868 63.011 1.00 97.69 160 ALA A O 1
ATOM 1266 N N . SER A 1 161 ? -40.375 -5.385 62.225 1.00 97.88 161 SER A N 1
ATOM 1267 C CA . SER A 1 161 ? -39.890 -4.985 63.551 1.00 97.88 161 SER A CA 1
ATOM 1268 C C . SER A 1 161 ? -40.985 -4.312 64.381 1.00 97.88 161 SER A C 1
ATOM 1270 O O . SER A 1 161 ? -41.040 -4.517 65.596 1.00 97.88 161 SER A O 1
ATOM 1272 N N . GLU A 1 162 ? -41.834 -3.505 63.748 1.00 97.75 162 GLU A N 1
ATOM 1273 C CA . GLU A 1 162 ? -42.954 -2.842 64.408 1.00 97.75 162 GLU A CA 1
ATOM 1274 C C . GLU A 1 162 ? -44.015 -3.856 64.850 1.00 97.75 162 GLU A C 1
ATOM 1276 O O . GLU A 1 162 ? -44.414 -3.861 66.014 1.00 97.75 162 GLU A O 1
ATOM 1281 N N . GLU A 1 163 ? -44.374 -4.798 63.976 1.00 97.56 163 GLU A N 1
ATOM 1282 C CA . GLU A 1 163 ? -45.286 -5.904 64.293 1.00 97.56 163 GLU A CA 1
ATOM 1283 C C . GLU A 1 163 ? -44.768 -6.746 65.474 1.00 97.56 163 GLU A C 1
ATOM 1285 O O . GLU A 1 163 ? -45.510 -7.049 66.411 1.00 97.56 163 GLU A O 1
ATOM 1290 N N . VAL A 1 164 ? -43.468 -7.065 65.506 1.00 97.75 164 VAL A N 1
ATOM 1291 C CA . VAL A 1 164 ? -42.844 -7.773 66.640 1.00 97.75 164 VAL A CA 1
ATOM 1292 C C . VAL A 1 164 ? -42.947 -6.962 67.936 1.00 97.75 164 VAL A C 1
ATOM 1294 O O . VAL A 1 164 ? -43.200 -7.525 69.007 1.00 97.75 164 VAL A O 1
ATOM 1297 N N . ARG A 1 165 ? -42.760 -5.639 67.868 1.00 97.69 165 ARG A N 1
ATOM 1298 C CA . ARG A 1 165 ? -42.882 -4.746 69.027 1.00 97.69 165 ARG A CA 1
ATOM 1299 C C . ARG A 1 165 ? -44.320 -4.715 69.554 1.00 97.69 165 ARG A C 1
ATOM 1301 O O . ARG A 1 165 ? -44.509 -4.777 70.770 1.00 97.69 165 ARG A O 1
ATOM 1308 N N . GLU A 1 166 ? -45.311 -4.651 68.669 1.00 97.50 166 GLU A N 1
ATOM 1309 C CA . GLU A 1 166 ? -46.737 -4.680 69.014 1.00 97.50 166 GLU A CA 1
ATOM 1310 C C . GLU A 1 166 ? -47.157 -6.018 69.631 1.00 97.50 166 GLU A C 1
ATOM 1312 O O . GLU A 1 166 ? -47.750 -6.037 70.712 1.00 97.50 166 GLU A O 1
ATOM 1317 N N . LEU A 1 167 ? -46.769 -7.144 69.021 1.00 97.50 167 LEU A N 1
ATOM 1318 C CA . LEU A 1 167 ? -47.035 -8.482 69.560 1.00 97.50 167 LEU A CA 1
ATOM 1319 C C . LEU A 1 167 ? -46.421 -8.666 70.953 1.00 97.50 167 LEU A C 1
ATOM 1321 O O . LEU A 1 167 ? -47.056 -9.217 71.855 1.00 97.50 167 LEU A O 1
ATOM 1325 N N . LYS A 1 168 ? -45.204 -8.155 71.165 1.00 97.56 168 LYS A N 1
ATOM 1326 C CA . LYS A 1 168 ? -44.550 -8.179 72.477 1.00 97.56 168 LYS A CA 1
ATOM 1327 C C . LYS A 1 168 ? -45.303 -7.341 73.516 1.00 97.56 168 LYS A C 1
ATOM 1329 O O . LYS A 1 168 ? -45.408 -7.761 74.668 1.00 97.56 168 LYS A O 1
ATOM 1334 N N . ALA A 1 169 ? -45.827 -6.177 73.131 1.00 97.31 169 ALA A N 1
ATOM 1335 C CA . ALA A 1 169 ? -46.631 -5.340 74.019 1.00 97.31 169 ALA A CA 1
ATOM 1336 C C . ALA A 1 169 ? -47.953 -6.025 74.404 1.00 97.31 169 ALA A C 1
ATOM 1338 O O . ALA A 1 169 ? -48.308 -6.041 75.582 1.00 97.31 169 ALA A O 1
ATOM 1339 N N . LEU A 1 170 ? -48.632 -6.656 73.440 1.00 97.44 170 LEU A N 1
ATOM 1340 C CA . LEU A 1 170 ? -49.859 -7.419 73.677 1.00 97.44 170 LEU A CA 1
ATOM 1341 C C . LEU A 1 170 ? -49.621 -8.607 74.621 1.00 97.44 170 LEU A C 1
ATOM 1343 O O . LEU A 1 170 ? -50.409 -8.840 75.538 1.00 97.44 170 LEU A O 1
ATOM 1347 N N . LEU A 1 171 ? -48.512 -9.331 74.437 1.00 96.88 171 LEU A N 1
ATOM 1348 C CA . LEU A 1 171 ? -48.117 -10.418 75.332 1.00 96.88 171 LEU A CA 1
ATOM 1349 C C . LEU A 1 171 ? -47.887 -9.915 76.763 1.00 96.88 171 LEU A C 1
ATOM 1351 O O . LEU A 1 171 ? -48.411 -10.505 77.705 1.00 96.88 171 LEU A O 1
ATOM 1355 N N . ASN A 1 172 ? -47.143 -8.818 76.934 1.00 96.69 172 ASN A N 1
ATOM 1356 C CA . ASN A 1 172 ? -46.917 -8.220 78.252 1.00 96.69 172 ASN A CA 1
ATOM 1357 C C . ASN A 1 172 ? -48.229 -7.785 78.919 1.00 96.69 172 ASN A C 1
ATOM 1359 O O . ASN A 1 172 ? -48.415 -8.052 80.103 1.00 96.69 172 ASN A O 1
ATOM 1363 N N . PHE A 1 173 ? -49.148 -7.177 78.163 1.00 96.25 173 PHE A N 1
ATOM 1364 C CA . PHE A 1 173 ? -50.475 -6.812 78.661 1.00 96.25 173 PHE A CA 1
ATOM 1365 C C . PHE A 1 173 ? -51.260 -8.043 79.136 1.00 96.25 173 PHE A C 1
ATOM 1367 O O . PHE A 1 173 ? -51.820 -8.039 80.230 1.00 96.25 173 PHE A O 1
ATOM 1374 N N . ASN A 1 174 ? -51.252 -9.132 78.360 1.00 96.38 174 ASN A N 1
ATOM 1375 C CA . ASN A 1 174 ? -51.919 -10.376 78.744 1.00 96.38 174 ASN A CA 1
ATOM 1376 C C . ASN A 1 174 ? -51.310 -10.988 80.022 1.00 96.38 174 ASN A C 1
ATOM 1378 O O . ASN A 1 174 ? -52.039 -11.435 80.911 1.00 96.38 174 ASN A O 1
ATOM 1382 N N . ILE A 1 175 ? -49.979 -10.955 80.156 1.00 96.06 175 ILE A N 1
ATOM 1383 C CA . ILE A 1 175 ? -49.284 -11.390 81.377 1.00 96.06 175 ILE A CA 1
ATOM 1384 C C . ILE A 1 175 ? -49.715 -10.537 82.578 1.00 96.06 175 ILE A C 1
ATOM 1386 O O . ILE A 1 175 ? -50.013 -11.091 83.634 1.00 96.06 175 ILE A O 1
ATOM 1390 N N . GLU A 1 176 ? -49.777 -9.212 82.431 1.00 96.00 176 GLU A N 1
ATOM 1391 C CA . GLU A 1 176 ? -50.167 -8.292 83.505 1.00 96.00 176 GLU A CA 1
ATOM 1392 C C . GLU A 1 176 ? -51.619 -8.512 83.954 1.00 96.00 176 GLU A C 1
ATOM 1394 O O . GLU A 1 176 ? -51.878 -8.651 85.151 1.00 96.00 176 GLU A O 1
ATOM 1399 N N . VAL A 1 177 ? -52.552 -8.639 83.002 1.00 95.31 177 VAL A N 1
ATOM 1400 C CA . VAL A 1 177 ? -53.964 -8.957 83.276 1.00 95.31 177 VAL A CA 1
ATOM 1401 C C . VAL A 1 177 ? -54.095 -10.313 83.972 1.00 95.31 177 VAL A C 1
ATOM 1403 O O . VAL A 1 177 ? -54.765 -10.415 85.001 1.00 95.31 177 VAL A O 1
ATOM 1406 N N . SER A 1 178 ? -53.422 -11.347 83.463 1.00 94.69 178 SER A N 1
ATOM 1407 C CA . SER A 1 178 ? -53.450 -12.693 84.050 1.00 94.69 178 SER A CA 1
ATOM 1408 C C . SER A 1 178 ? -52.871 -12.710 85.467 1.00 94.69 178 SER A C 1
ATOM 1410 O O . SER A 1 178 ? -53.421 -13.349 86.366 1.00 94.69 178 SER A O 1
ATOM 1412 N N . TRP A 1 179 ? -51.780 -11.978 85.701 1.00 96.06 179 TRP A N 1
ATOM 1413 C CA . TRP A 1 179 ? -51.173 -11.863 87.023 1.00 96.06 179 TRP A CA 1
ATOM 1414 C C . TRP A 1 179 ? -52.078 -11.112 88.006 1.00 96.06 179 TRP A C 1
ATOM 1416 O O . TRP A 1 179 ? -52.238 -11.552 89.145 1.00 96.06 179 TRP A O 1
ATOM 1426 N N . ALA A 1 180 ? -52.717 -10.022 87.571 1.00 94.81 180 ALA A N 1
ATOM 1427 C CA . ALA A 1 180 ? -53.691 -9.286 88.375 1.00 94.81 180 ALA A CA 1
ATOM 1428 C C . ALA A 1 180 ? -54.913 -10.149 88.734 1.00 94.81 180 ALA A C 1
ATOM 1430 O O . ALA A 1 180 ? -55.348 -10.137 89.886 1.00 94.81 180 ALA A O 1
ATOM 1431 N N . PHE A 1 181 ? -55.416 -10.948 87.787 1.00 94.50 181 PHE A N 1
ATOM 1432 C CA . PHE A 1 181 ? -56.490 -11.912 88.028 1.00 94.50 181 PHE A CA 1
ATOM 1433 C C . PHE A 1 181 ? -56.096 -12.947 89.087 1.00 94.50 181 PHE A C 1
ATOM 1435 O O . PHE A 1 181 ? -56.784 -13.087 90.096 1.00 94.50 181 PHE A O 1
ATOM 1442 N N . LEU A 1 182 ? -54.945 -13.610 88.922 1.00 94.00 182 LEU A N 1
ATOM 1443 C CA . LEU A 1 182 ? -54.444 -14.583 89.899 1.00 94.00 182 LEU A CA 1
ATOM 1444 C C . LEU A 1 182 ? -54.253 -13.963 91.287 1.00 94.00 182 LEU A C 1
ATOM 1446 O O . LEU A 1 182 ? -54.578 -14.584 92.300 1.00 94.00 182 LEU A O 1
ATOM 1450 N N . LYS A 1 183 ? -53.747 -12.727 91.341 1.00 92.75 183 LYS A N 1
ATOM 1451 C CA . LYS A 1 183 ? -53.596 -11.966 92.581 1.00 92.75 183 LYS A CA 1
ATOM 1452 C C . LYS A 1 183 ? -54.949 -11.735 93.257 1.00 92.75 183 LYS A C 1
ATOM 1454 O O . LYS A 1 183 ? -55.073 -11.998 94.448 1.00 92.75 183 LYS A O 1
ATOM 1459 N N . SER A 1 184 ? -55.955 -11.316 92.491 1.00 93.56 184 SER A N 1
ATOM 1460 C CA . SER A 1 184 ? -57.319 -11.127 92.985 1.00 93.56 184 SER A CA 1
ATOM 1461 C C . SER A 1 184 ? -57.936 -12.435 93.485 1.00 93.56 184 SER A C 1
ATOM 1463 O O . SER A 1 184 ? -58.532 -12.435 94.557 1.00 93.56 184 SER A O 1
ATOM 1465 N N . CYS A 1 185 ? -57.766 -13.553 92.768 1.00 89.69 185 CYS A N 1
ATOM 1466 C CA . CYS A 1 185 ? -58.236 -14.866 93.221 1.00 89.69 185 CYS A CA 1
ATOM 1467 C C . CYS A 1 185 ? -57.578 -15.289 94.538 1.00 89.69 185 CYS A C 1
ATOM 1469 O O . CYS A 1 185 ? -58.252 -15.790 95.434 1.00 89.69 185 CYS A O 1
ATOM 1471 N N . ARG A 1 186 ? -56.265 -15.076 94.672 1.00 90.19 186 ARG A N 1
ATOM 1472 C CA . ARG A 1 186 ? -55.534 -15.354 95.914 1.00 90.19 186 ARG A CA 1
ATOM 1473 C C . ARG A 1 186 ? -56.062 -14.511 97.074 1.00 90.19 186 ARG A C 1
ATOM 1475 O O . ARG A 1 186 ? -56.247 -15.041 98.167 1.00 90.19 186 ARG A O 1
ATOM 1482 N N . ASP A 1 187 ? -56.267 -13.217 96.850 1.00 89.00 187 ASP A N 1
ATOM 1483 C CA . ASP A 1 187 ? -56.739 -12.299 97.889 1.00 89.00 187 ASP A CA 1
ATOM 1484 C C . ASP A 1 187 ? -58.163 -12.688 98.341 1.00 89.00 187 ASP A C 1
ATOM 1486 O O . ASP A 1 187 ? -58.387 -12.851 99.538 1.00 89.00 187 ASP A O 1
ATOM 1490 N N . ALA A 1 188 ? -59.067 -12.997 97.401 1.00 87.81 188 ALA A N 1
ATOM 1491 C CA . ALA A 1 188 ? -60.417 -13.494 97.696 1.00 87.81 188 ALA A CA 1
ATOM 1492 C C . ALA A 1 188 ? -60.419 -14.841 98.447 1.00 87.81 188 ALA A C 1
ATOM 1494 O O . ALA A 1 188 ? -61.192 -15.028 99.381 1.00 87.81 188 ALA A O 1
ATOM 1495 N N . LEU A 1 189 ? -59.533 -15.779 98.087 1.00 84.19 189 LEU A N 1
ATOM 1496 C CA . LEU A 1 189 ? -59.387 -17.054 98.801 1.00 84.19 189 LEU A CA 1
ATOM 1497 C C . LEU A 1 189 ? -58.879 -16.855 100.239 1.00 84.19 189 LEU A C 1
ATOM 1499 O O . LEU A 1 189 ? -59.261 -17.594 101.142 1.00 84.19 189 LEU A O 1
ATOM 1503 N N . THR A 1 190 ? -58.010 -15.864 100.450 1.00 81.56 190 THR A N 1
ATOM 1504 C CA . THR A 1 190 ? -57.477 -15.529 101.778 1.00 81.56 190 THR A CA 1
ATOM 1505 C C . THR A 1 190 ? -58.559 -14.915 102.669 1.00 81.56 190 THR A C 1
ATOM 1507 O O . THR A 1 190 ? -58.627 -15.249 103.849 1.00 81.56 190 THR A O 1
ATOM 1510 N N . GLU A 1 191 ? -59.419 -14.062 102.105 1.00 81.81 191 GLU A N 1
ATOM 1511 C CA . GLU A 1 191 ? -60.599 -13.500 102.777 1.00 81.81 191 GLU A CA 1
ATOM 1512 C C . GLU A 1 191 ? -61.618 -14.597 103.118 1.00 81.81 191 GLU A C 1
ATOM 1514 O O . GLU A 1 191 ? -62.017 -14.738 104.273 1.00 81.81 191 GLU A O 1
ATOM 1519 N N . ALA A 1 192 ? -61.937 -15.460 102.151 1.00 74.69 192 ALA A N 1
ATOM 1520 C CA . ALA A 1 192 ? -62.823 -16.600 102.351 1.00 74.69 192 ALA A CA 1
ATOM 1521 C C . ALA A 1 192 ? -62.307 -17.577 103.419 1.00 74.69 192 ALA A C 1
ATOM 1523 O O . ALA A 1 192 ? -63.108 -18.149 104.129 1.00 74.69 192 ALA A O 1
ATOM 1524 N N . ALA A 1 193 ? -60.995 -17.761 103.593 1.00 68.25 193 ALA A N 1
ATOM 1525 C CA . ALA A 1 193 ? -60.450 -18.630 104.643 1.00 68.25 193 ALA A CA 1
ATOM 1526 C C . ALA A 1 193 ? -60.541 -18.043 106.073 1.00 68.25 193 ALA A C 1
ATOM 1528 O O . ALA A 1 193 ? -60.279 -18.764 107.039 1.00 68.25 193 ALA A O 1
ATOM 1529 N N . GLN A 1 194 ? -60.859 -16.750 106.228 1.00 64.50 194 GLN A N 1
ATOM 1530 C CA . GLN A 1 194 ? -61.135 -16.118 107.530 1.00 64.50 194 GLN A CA 1
ATOM 1531 C C . GLN A 1 194 ? -62.613 -16.195 107.935 1.00 64.50 194 GLN A C 1
ATOM 1533 O O . GLN A 1 194 ? -62.919 -16.124 109.127 1.00 64.50 194 GLN A O 1
ATOM 1538 N N . GLU A 1 195 ? -63.513 -16.367 106.970 1.00 59.91 195 GLU A N 1
ATOM 1539 C CA . GLU A 1 195 ? -64.908 -16.750 107.188 1.00 59.91 195 GLU A CA 1
ATOM 1540 C C . GLU A 1 195 ? -65.018 -18.289 107.081 1.00 59.91 195 GLU A C 1
ATOM 1542 O O . GLU A 1 195 ? -64.175 -18.933 106.473 1.00 59.91 195 GLU A O 1
ATOM 1547 N N . ASP A 1 196 ? -65.980 -18.945 107.731 1.00 63.06 196 ASP A N 1
ATOM 1548 C CA . ASP A 1 196 ? -66.090 -20.423 107.749 1.00 63.06 196 ASP A CA 1
ATOM 1549 C C . ASP A 1 196 ? -66.608 -20.957 106.389 1.00 63.06 196 ASP A C 1
ATOM 1551 O O . ASP A 1 196 ? -67.765 -21.352 106.245 1.00 63.06 196 ASP A O 1
ATOM 1555 N N . PHE A 1 197 ? -65.779 -20.843 105.346 1.00 61.59 197 PHE A N 1
ATOM 1556 C CA . PHE A 1 197 ? -66.167 -20.932 103.937 1.00 61.59 197 PHE A CA 1
ATOM 1557 C C . PHE A 1 197 ? -65.965 -22.339 103.348 1.00 61.59 197 PHE A C 1
ATOM 1559 O O . PHE A 1 197 ? -64.858 -22.883 103.337 1.00 61.59 197 PHE A O 1
ATOM 1566 N N . ASP A 1 198 ? -67.035 -22.924 102.793 1.00 69.81 198 ASP A N 1
ATOM 1567 C CA . ASP A 1 198 ? -67.018 -24.248 102.152 1.00 69.81 198 ASP A CA 1
ATOM 1568 C C . ASP A 1 198 ? -66.534 -24.175 100.691 1.00 69.81 198 ASP A C 1
ATOM 1570 O O . ASP A 1 198 ? -67.300 -23.986 99.739 1.00 69.81 198 ASP A O 1
ATOM 1574 N N . LEU A 1 199 ? -65.223 -24.351 100.524 1.00 69.75 199 LEU A N 1
ATOM 1575 C CA . LEU A 1 199 ? -64.507 -24.247 99.252 1.00 69.75 199 LEU A CA 1
ATOM 1576 C C . LEU A 1 199 ? -65.045 -25.179 98.146 1.00 69.75 199 LEU A C 1
ATOM 1578 O O . LEU A 1 199 ? -64.959 -24.832 96.970 1.00 69.75 199 LEU A O 1
ATOM 1582 N N . GLN A 1 200 ? -65.593 -26.351 98.487 1.00 69.69 200 GLN A N 1
ATOM 1583 C CA . GLN A 1 200 ? -66.053 -27.345 97.503 1.00 69.69 200 GLN A CA 1
ATOM 1584 C C . GLN A 1 200 ? -67.333 -26.906 96.775 1.00 69.69 200 GLN A C 1
ATOM 1586 O O . GLN A 1 200 ? -67.440 -27.082 95.560 1.00 69.69 200 GLN A O 1
ATOM 1591 N N . SER A 1 201 ? -68.283 -26.301 97.495 1.00 74.31 201 SER A N 1
ATOM 1592 C CA . SER A 1 201 ? -69.557 -25.836 96.929 1.00 74.31 201 SER A CA 1
ATOM 1593 C C . SER A 1 201 ? -69.373 -24.671 95.945 1.00 74.31 201 SER A C 1
ATOM 1595 O O . SER A 1 201 ? -70.054 -24.604 94.921 1.00 74.31 201 SER A O 1
ATOM 1597 N N . GLU A 1 202 ? -68.442 -23.753 96.214 1.00 71.88 202 GLU A N 1
ATOM 1598 C CA . GLU A 1 202 ? -68.189 -22.604 95.330 1.00 71.88 202 GLU A CA 1
ATOM 1599 C C . GLU A 1 202 ? -67.360 -22.975 94.091 1.00 71.88 202 GLU A C 1
ATOM 1601 O O . GLU A 1 202 ? -67.630 -22.475 92.998 1.00 71.88 202 GLU A O 1
ATOM 1606 N N . LEU A 1 203 ? -66.427 -23.927 94.207 1.00 72.81 203 LEU A N 1
ATOM 1607 C CA . LEU A 1 203 ? -65.674 -24.443 93.055 1.00 72.81 203 LEU A CA 1
ATOM 1608 C C . LEU A 1 203 ? -66.604 -25.102 92.022 1.00 72.81 203 LEU A C 1
ATOM 1610 O O . LEU A 1 203 ? -66.431 -24.893 90.822 1.00 72.81 203 LEU A O 1
ATOM 1614 N N . ALA A 1 204 ? -67.637 -25.818 92.479 1.00 76.88 204 ALA A N 1
ATOM 1615 C CA . ALA A 1 204 ? -68.659 -26.396 91.607 1.00 76.88 204 ALA A CA 1
ATOM 1616 C C . ALA A 1 204 ? -69.442 -25.323 90.825 1.00 76.88 204 ALA A C 1
ATOM 1618 O O . ALA A 1 204 ? -69.678 -25.491 89.632 1.00 76.88 204 ALA A O 1
ATOM 1619 N N . LYS A 1 205 ? -69.787 -24.189 91.453 1.00 76.31 205 LYS A N 1
ATOM 1620 C CA . LYS A 1 205 ? -70.490 -23.079 90.781 1.00 76.31 205 LYS A CA 1
ATOM 1621 C C . LYS A 1 205 ? -69.624 -22.362 89.751 1.00 76.31 205 LYS A C 1
ATOM 1623 O O . LYS A 1 205 ? -70.125 -21.976 88.695 1.00 76.31 205 LYS A O 1
ATOM 1628 N N . VAL A 1 206 ? -68.339 -22.162 90.048 1.00 76.94 206 VAL A N 1
ATOM 1629 C CA . VAL A 1 206 ? -67.413 -21.510 89.113 1.00 76.94 206 VAL A CA 1
ATOM 1630 C C . VAL A 1 206 ? -67.189 -22.389 87.881 1.00 76.94 206 VAL A C 1
ATOM 1632 O O . VAL A 1 206 ? -67.264 -21.876 86.767 1.00 76.94 206 VAL A O 1
ATOM 1635 N N . VAL A 1 207 ? -66.996 -23.702 88.055 1.00 78.56 207 VAL A N 1
ATOM 1636 C CA . VAL A 1 207 ? -66.866 -24.655 86.935 1.00 78.56 207 VAL A CA 1
ATOM 1637 C C . VA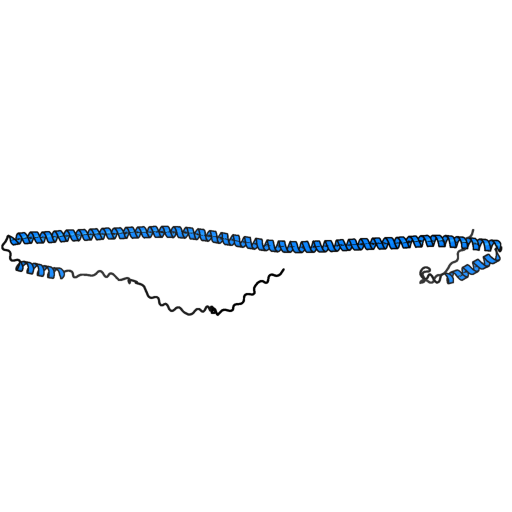L A 1 207 ? -68.124 -24.657 86.058 1.00 78.56 207 VAL A C 1
ATOM 1639 O O . VAL A 1 207 ? -68.005 -24.487 84.847 1.00 78.56 207 VAL A O 1
ATOM 1642 N N . ASP A 1 208 ? -69.314 -24.721 86.662 1.00 77.88 208 ASP A N 1
ATOM 1643 C CA . ASP A 1 208 ? -70.603 -24.685 85.949 1.00 77.88 208 ASP A CA 1
ATOM 1644 C C . ASP A 1 208 ? -70.797 -23.358 85.179 1.00 77.88 208 ASP A C 1
ATOM 1646 O O . ASP A 1 208 ? -71.306 -23.321 84.060 1.00 77.88 208 ASP A O 1
ATOM 1650 N N . THR A 1 209 ? -70.314 -22.239 85.735 1.00 73.88 209 THR A N 1
ATOM 1651 C CA . THR A 1 209 ? -70.385 -20.911 85.096 1.00 73.88 209 THR A CA 1
ATOM 1652 C C . THR A 1 209 ? -69.387 -20.757 83.939 1.00 73.88 209 THR A C 1
ATOM 1654 O O . THR A 1 209 ? -69.707 -20.117 82.933 1.00 73.88 209 THR A O 1
ATOM 1657 N N . ILE A 1 210 ? -68.192 -21.348 84.039 1.00 77.69 210 ILE A N 1
ATOM 1658 C CA . ILE A 1 210 ? -67.192 -21.360 82.956 1.00 77.69 210 ILE A CA 1
ATOM 1659 C C . ILE A 1 210 ? -67.686 -22.219 81.784 1.00 77.69 210 ILE A C 1
ATOM 1661 O O . ILE A 1 210 ? -67.642 -21.778 80.635 1.00 77.69 210 ILE A O 1
ATOM 1665 N N . GLU A 1 211 ? -68.226 -23.404 82.066 1.00 73.19 211 GLU A N 1
ATOM 1666 C CA . GLU A 1 211 ? -68.779 -24.307 81.050 1.00 73.19 211 GLU A CA 1
ATOM 1667 C C . GLU A 1 211 ? -69.946 -23.648 80.289 1.00 73.19 211 GLU A C 1
ATOM 1669 O O . GLU A 1 211 ? -70.033 -23.709 79.061 1.00 73.19 211 GLU A O 1
ATOM 1674 N N . LYS A 1 212 ? -70.779 -22.884 81.005 1.00 65.88 212 LYS A N 1
ATOM 1675 C CA . LYS A 1 212 ? -71.908 -22.136 80.437 1.00 65.88 212 LYS A CA 1
ATOM 1676 C C . LYS A 1 212 ? -71.502 -20.884 79.651 1.00 65.88 212 LYS A C 1
ATOM 1678 O O . LYS A 1 212 ? -72.221 -20.477 78.740 1.00 65.88 212 LYS A O 1
ATOM 1683 N N . SER A 1 213 ? -70.362 -20.267 79.973 1.00 63.72 213 SER A N 1
ATOM 1684 C CA . SER A 1 213 ? -69.838 -19.097 79.248 1.00 63.72 213 SER A CA 1
ATOM 1685 C C . SER A 1 213 ? -69.029 -19.473 78.001 1.00 63.72 213 SER A C 1
ATOM 1687 O O . SER A 1 213 ? -69.040 -18.714 77.036 1.00 63.72 213 SER A O 1
ATOM 1689 N N . GLN A 1 214 ? -68.436 -20.669 77.943 1.00 57.47 214 GLN A N 1
ATOM 1690 C CA . GLN A 1 214 ? -67.842 -21.223 76.714 1.00 57.47 214 GLN A CA 1
ATOM 1691 C C . GLN A 1 214 ? -68.890 -21.669 75.673 1.00 57.47 214 GLN A C 1
ATOM 1693 O O . GLN A 1 214 ? -68.565 -21.784 74.494 1.00 57.47 214 GLN A O 1
ATOM 1698 N N . GLN A 1 215 ? -70.154 -21.865 76.070 1.00 52.94 215 GLN A N 1
ATOM 1699 C CA . GLN A 1 215 ? -71.269 -22.205 75.169 1.00 52.94 215 GLN A CA 1
ATOM 1700 C C . GLN A 1 215 ? -71.959 -20.993 74.513 1.00 52.94 215 GLN A C 1
ATOM 1702 O O . GLN A 1 215 ? -72.826 -21.176 73.662 1.00 52.94 215 GLN A O 1
ATOM 1707 N N . SER A 1 216 ? -71.604 -19.757 74.882 1.00 52.28 216 SER A N 1
ATOM 1708 C CA . SER A 1 216 ? -72.289 -18.536 74.430 1.00 52.28 216 SER A CA 1
ATOM 1709 C C . SER A 1 216 ? -71.380 -17.625 73.596 1.00 52.28 216 SER A C 1
ATOM 1711 O O . SER A 1 216 ? -71.184 -16.460 73.933 1.00 52.28 216 SER A O 1
ATOM 1713 N N . THR A 1 217 ? -70.888 -18.133 72.466 1.00 40.78 217 THR A N 1
ATOM 1714 C CA . THR A 1 217 ? -70.602 -17.328 71.263 1.00 40.78 217 THR A CA 1
ATOM 1715 C C . THR A 1 217 ? -70.830 -18.191 70.026 1.00 40.78 217 THR A C 1
ATOM 1717 O O . THR A 1 217 ? -69.888 -18.626 69.370 1.00 40.78 217 THR A O 1
ATOM 1720 N N . ASP A 1 218 ? -72.101 -18.436 69.717 1.00 37.97 218 ASP A N 1
ATOM 1721 C CA . ASP A 1 218 ? -72.525 -18.717 68.349 1.00 37.97 218 ASP A CA 1
ATOM 1722 C C . ASP A 1 218 ? -72.890 -17.386 67.674 1.00 37.97 218 ASP A C 1
ATOM 1724 O O . ASP A 1 218 ? -73.677 -16.614 68.226 1.00 37.97 218 ASP A O 1
ATOM 1728 N N . THR A 1 219 ? -72.334 -17.178 66.470 1.00 33.75 219 THR A N 1
ATOM 1729 C CA . THR A 1 219 ? -72.678 -16.255 65.352 1.00 33.75 219 THR A CA 1
ATOM 1730 C C . THR A 1 219 ? -71.578 -15.258 64.938 1.00 33.75 219 THR A C 1
ATOM 1732 O O . THR A 1 219 ? -70.954 -14.621 65.777 1.00 33.75 219 THR A O 1
ATOM 1735 N N . PRO A 1 220 ? -71.405 -15.019 63.622 1.00 44.06 220 PRO A N 1
ATOM 1736 C CA . PRO A 1 220 ? -70.991 -15.968 62.597 1.00 44.06 220 PRO A CA 1
ATOM 1737 C C . PRO A 1 220 ? -69.546 -15.691 62.138 1.00 44.06 220 PRO A C 1
ATOM 1739 O O . PRO A 1 220 ? -69.061 -14.561 62.137 1.00 44.06 220 PRO A O 1
ATOM 1742 N N . SER A 1 221 ? -68.879 -16.751 61.688 1.00 29.59 221 SER A N 1
ATOM 1743 C CA . SER A 1 221 ? -67.610 -16.696 60.963 1.00 29.59 221 SER A CA 1
ATOM 1744 C C . SER A 1 221 ? -67.727 -15.754 59.755 1.00 29.59 221 SER A C 1
ATOM 1746 O O . SER A 1 221 ? -68.550 -15.978 58.864 1.00 29.59 221 SER A O 1
ATOM 1748 N N . TYR A 1 222 ? -66.917 -14.692 59.722 1.00 34.34 222 TYR A N 1
ATOM 1749 C CA . TYR A 1 222 ? -66.632 -13.983 58.479 1.00 34.34 222 TYR A CA 1
ATOM 1750 C C . TYR A 1 222 ? -65.905 -14.977 57.574 1.00 34.34 222 TYR A C 1
ATOM 1752 O O . TYR A 1 222 ? -64.811 -15.434 57.908 1.00 34.34 222 TYR A O 1
ATOM 1760 N N . VAL A 1 223 ? -66.548 -15.343 56.465 1.00 40.84 223 VAL A N 1
ATOM 1761 C CA . VAL A 1 223 ? -65.934 -16.096 55.372 1.00 40.84 223 VAL A CA 1
ATOM 1762 C C . VAL A 1 223 ? -64.740 -15.286 54.885 1.00 40.84 223 VAL A C 1
ATOM 1764 O O . VAL A 1 223 ? -64.877 -14.313 54.149 1.00 40.84 223 VAL A O 1
ATOM 1767 N N . LEU A 1 224 ? -63.561 -15.680 55.348 1.00 34.94 224 LEU A N 1
ATOM 1768 C CA . LEU A 1 224 ? -62.301 -15.347 54.720 1.00 34.94 224 LEU A CA 1
ATOM 1769 C C . LEU A 1 224 ? -62.144 -16.403 53.628 1.00 34.94 224 LEU A C 1
ATOM 1771 O O . LEU A 1 224 ? -61.781 -17.548 53.900 1.00 34.94 224 LEU A O 1
ATOM 1775 N N . GLU A 1 225 ? -62.554 -16.039 52.409 1.00 36.41 225 GLU A N 1
ATOM 1776 C CA . GLU A 1 225 ? -62.114 -16.741 51.208 1.00 36.41 225 GLU A CA 1
ATOM 1777 C C . GLU A 1 225 ? -60.612 -16.960 51.336 1.00 36.41 225 GLU A C 1
ATOM 1779 O O . GLU A 1 225 ? -59.856 -16.025 51.583 1.00 36.41 225 GLU A O 1
ATOM 1784 N N . VAL A 1 226 ? -60.208 -18.214 51.205 1.00 33.09 226 VAL A N 1
ATOM 1785 C CA . VAL A 1 226 ? -58.831 -18.615 50.967 1.00 33.09 226 VAL A CA 1
ATOM 1786 C C . VAL A 1 226 ? -58.525 -18.242 49.512 1.00 33.09 226 VAL A C 1
ATOM 1788 O O . VAL A 1 226 ? -59.048 -18.917 48.624 1.00 33.09 226 VAL A O 1
ATOM 1791 N N . PRO A 1 227 ? -57.685 -17.235 49.194 1.00 36.12 227 PRO A N 1
ATOM 1792 C CA . PRO A 1 227 ? -56.828 -17.388 48.038 1.00 36.12 227 PRO A CA 1
ATOM 1793 C C . PRO A 1 227 ? -55.745 -18.383 48.447 1.00 36.12 227 PRO A C 1
ATOM 1795 O O . PRO A 1 227 ? -55.120 -18.247 49.500 1.00 36.12 227 PRO A O 1
ATOM 1798 N N . GLY A 1 228 ? -55.606 -19.431 47.641 1.00 36.78 228 GLY A N 1
ATOM 1799 C CA . GLY A 1 228 ? -54.718 -20.551 47.898 1.00 36.78 228 GLY A CA 1
ATOM 1800 C C . GLY A 1 228 ? -53.333 -20.116 48.361 1.00 36.78 228 GLY A C 1
ATOM 1801 O O . GLY A 1 228 ? -52.678 -19.284 47.735 1.00 36.78 228 GLY A O 1
ATOM 1802 N N . THR A 1 229 ? -52.886 -20.729 49.452 1.00 33.81 229 THR A N 1
ATOM 1803 C CA . THR A 1 229 ? -51.471 -20.829 49.767 1.00 33.81 229 THR A CA 1
ATOM 1804 C C . THR A 1 229 ? -50.840 -21.684 48.678 1.00 33.81 229 THR A C 1
ATOM 1806 O O . THR A 1 229 ? -51.010 -22.903 48.633 1.00 33.81 229 THR A O 1
ATOM 1809 N N . GLU A 1 230 ? -50.144 -21.022 47.766 1.00 43.97 230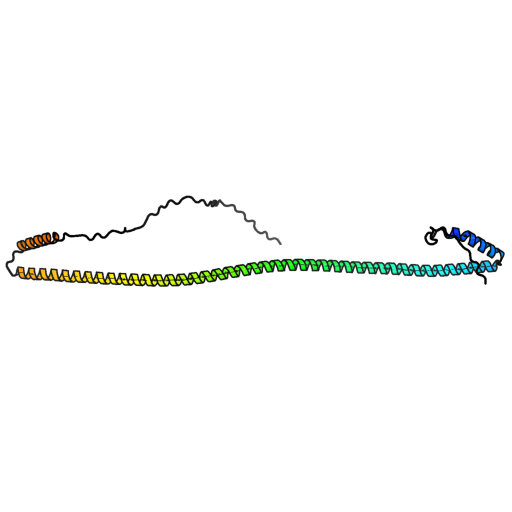 GLU A N 1
ATOM 1810 C CA . GLU A 1 230 ? -49.004 -21.626 47.110 1.00 43.97 230 GLU A CA 1
ATOM 1811 C C . GLU A 1 230 ? -47.985 -21.986 48.198 1.00 43.97 230 GLU A C 1
ATOM 1813 O O . GLU A 1 230 ? -47.502 -21.114 48.917 1.00 43.97 230 GLU A O 1
ATOM 1818 N N . GLU A 1 231 ? -47.631 -23.262 48.302 1.00 34.59 231 GLU A N 1
ATOM 1819 C CA . GLU A 1 231 ? -46.238 -23.606 48.551 1.00 34.59 231 GLU A CA 1
ATOM 1820 C C . GLU A 1 231 ? -45.825 -24.671 47.530 1.00 34.59 231 GLU A C 1
ATOM 1822 O O . GLU A 1 231 ? -46.241 -25.829 47.559 1.00 34.59 231 GLU A O 1
ATOM 1827 N N . LEU A 1 232 ? -45.081 -24.167 46.546 1.00 32.84 232 LEU A N 1
ATOM 1828 C CA . LEU A 1 232 ? -43.966 -24.784 45.829 1.00 32.84 232 LEU A CA 1
ATOM 1829 C C . LEU A 1 232 ? -43.458 -26.066 46.542 1.00 32.84 232 LEU A C 1
ATOM 1831 O O . LEU A 1 232 ? -43.208 -26.049 47.738 1.00 32.84 232 LEU A O 1
ATOM 1835 N N . LEU A 1 233 ? -43.228 -27.219 45.920 1.00 33.91 233 LEU A N 1
ATOM 1836 C CA . LEU A 1 233 ? -42.506 -27.502 44.685 1.00 33.91 233 LEU A CA 1
ATOM 1837 C C . LEU A 1 233 ? -42.847 -28.938 44.250 1.00 33.91 233 LEU A C 1
ATOM 1839 O O . LEU A 1 233 ? -42.873 -29.843 45.082 1.00 33.91 233 LEU A O 1
ATOM 1843 N N . ASN A 1 234 ? -43.056 -29.142 42.951 1.00 35.06 234 ASN A N 1
ATOM 1844 C CA . ASN A 1 234 ? -42.350 -30.142 42.144 1.00 35.06 234 ASN A CA 1
ATOM 1845 C C . ASN A 1 234 ? -42.793 -29.951 40.694 1.00 35.06 234 ASN A C 1
ATOM 1847 O O . ASN A 1 234 ? -43.776 -30.514 40.215 1.00 35.06 234 ASN A O 1
ATOM 1851 N N . GLU A 1 235 ? -42.052 -29.082 40.022 1.00 37.72 235 GLU A N 1
ATOM 1852 C CA . GLU A 1 235 ? -42.079 -28.914 38.582 1.00 37.72 235 GLU A CA 1
ATOM 1853 C C . GLU A 1 235 ? -41.395 -30.134 37.939 1.00 37.72 235 GLU A C 1
ATOM 1855 O O . GLU A 1 235 ? -40.178 -30.178 37.802 1.00 37.72 235 GLU A O 1
ATOM 1860 N N . GLU A 1 236 ? -42.174 -31.150 37.561 1.00 41.34 236 GLU A N 1
ATOM 1861 C CA . GLU A 1 236 ? -41.790 -32.088 36.499 1.00 41.34 236 GLU A CA 1
ATOM 1862 C C . GLU A 1 236 ? -42.601 -31.724 35.253 1.00 41.34 236 GLU A C 1
ATOM 1864 O O . GLU A 1 236 ? -43.631 -32.314 34.927 1.00 41.34 236 GLU A O 1
ATOM 1869 N N . VAL A 1 237 ? -42.151 -30.669 34.573 1.00 38.47 237 VAL A N 1
ATOM 1870 C CA . VAL A 1 237 ? -42.622 -30.330 33.233 1.00 38.47 237 VAL A CA 1
ATOM 1871 C C . VAL A 1 237 ? -41.842 -31.185 32.240 1.00 38.47 237 VAL A C 1
ATOM 1873 O O . VAL A 1 237 ? -40.699 -30.898 31.883 1.00 38.47 237 VAL A O 1
ATOM 1876 N N . ALA A 1 238 ? -42.506 -32.232 31.755 1.00 37.75 238 ALA A N 1
ATOM 1877 C CA . ALA A 1 238 ? -42.158 -32.888 30.507 1.00 37.75 238 ALA A CA 1
ATOM 1878 C C . ALA A 1 238 ? -42.299 -31.873 29.360 1.00 37.75 238 ALA A C 1
ATOM 1880 O O . ALA A 1 238 ? -43.390 -31.631 28.842 1.00 37.75 238 ALA A O 1
ATOM 1881 N N . THR A 1 239 ? -41.182 -31.258 28.975 1.00 36.50 239 THR A N 1
ATOM 1882 C CA . THR A 1 239 ? -41.075 -30.491 27.734 1.00 36.50 239 THR A CA 1
ATOM 1883 C C . THR A 1 239 ? -40.642 -31.401 26.598 1.00 36.50 239 THR A C 1
ATOM 1885 O O . THR A 1 239 ? -39.772 -32.262 26.718 1.00 36.50 239 THR A O 1
ATOM 1888 N N . ALA A 1 240 ? -41.329 -31.191 25.483 1.00 37.09 240 ALA A N 1
ATOM 1889 C CA . ALA A 1 240 ? -41.156 -31.857 24.218 1.00 37.09 240 ALA A CA 1
ATOM 1890 C C . ALA A 1 240 ? -39.719 -31.791 23.682 1.00 37.09 240 ALA A C 1
ATOM 1892 O O . ALA A 1 240 ? -38.973 -30.837 23.895 1.00 37.09 240 ALA A O 1
ATOM 1893 N N . ALA A 1 241 ? -39.400 -32.819 22.902 1.00 43.03 241 ALA A N 1
ATOM 1894 C CA . ALA A 1 241 ? -38.209 -32.941 22.089 1.00 43.03 241 ALA A CA 1
ATOM 1895 C C . ALA A 1 241 ? -37.981 -31.713 21.191 1.00 43.03 241 ALA A C 1
ATOM 1897 O O . ALA A 1 241 ? -38.788 -31.409 20.313 1.00 43.03 241 ALA A O 1
ATOM 1898 N N . ILE A 1 242 ? -36.818 -31.084 21.346 1.00 37.09 242 ILE A N 1
ATOM 1899 C CA . ILE A 1 242 ? -36.155 -30.325 20.288 1.00 37.09 242 ILE A CA 1
ATOM 1900 C C . ILE A 1 242 ? -34.737 -30.880 20.200 1.00 37.09 242 ILE A C 1
ATOM 1902 O O . ILE A 1 242 ? -33.945 -30.777 21.134 1.00 37.09 242 ILE A O 1
ATOM 1906 N N . GLY A 1 243 ? -34.460 -31.551 19.084 1.00 46.06 243 GLY A N 1
ATOM 1907 C CA . GLY A 1 243 ? -33.164 -32.136 18.798 1.00 46.06 243 GLY A CA 1
ATOM 1908 C C . GLY A 1 243 ? -32.110 -31.065 18.548 1.00 46.06 243 GLY A C 1
ATOM 1909 O O . GLY A 1 243 ? -32.266 -30.227 17.666 1.00 46.06 243 GLY A O 1
ATOM 1910 N N . VAL A 1 244 ? -31.003 -31.164 19.275 1.00 34.41 244 VAL A N 1
ATOM 1911 C CA . VAL A 1 244 ? -29.697 -30.676 18.838 1.00 34.41 244 VAL A CA 1
ATOM 1912 C C . VAL A 1 244 ? -28.708 -31.792 19.145 1.00 34.41 244 VAL A C 1
ATOM 1914 O O . VAL A 1 244 ? -28.456 -32.127 20.300 1.00 34.41 244 VAL A O 1
ATOM 1917 N N . ALA A 1 245 ? -28.213 -32.426 18.086 1.00 35.47 245 ALA A N 1
ATOM 1918 C CA . ALA A 1 245 ? -27.177 -33.438 18.159 1.00 35.47 245 ALA A CA 1
ATOM 1919 C C . ALA A 1 245 ? -25.833 -32.781 18.510 1.00 35.47 245 ALA A C 1
ATOM 1921 O O . ALA A 1 245 ? -25.397 -31.862 17.820 1.00 35.47 245 ALA A O 1
ATOM 1922 N N . ILE A 1 246 ? -25.164 -33.291 19.543 1.00 38.78 246 ILE A N 1
ATOM 1923 C CA . ILE A 1 246 ? -23.728 -33.102 19.773 1.00 38.78 246 ILE A CA 1
ATOM 1924 C C . ILE A 1 246 ? -23.101 -34.504 19.698 1.00 38.78 246 ILE A C 1
ATOM 1926 O O . ILE A 1 246 ? -23.562 -35.389 20.423 1.00 38.78 246 ILE A O 1
ATOM 1930 N N . PRO A 1 247 ? -22.114 -34.758 18.818 1.00 46.91 247 PRO A N 1
ATOM 1931 C CA . PRO A 1 247 ? -21.447 -36.052 18.755 1.00 46.91 247 PRO A CA 1
ATOM 1932 C C . PRO A 1 247 ? -20.473 -36.234 19.931 1.00 46.91 247 PRO A C 1
ATOM 1934 O O . PRO A 1 247 ? -19.900 -35.276 20.447 1.00 46.91 247 PRO A O 1
ATOM 1937 N N . ALA A 1 248 ? -20.328 -37.491 20.346 1.00 43.41 248 ALA A N 1
ATOM 1938 C CA . ALA A 1 248 ? -19.520 -37.960 21.468 1.00 43.41 248 ALA A CA 1
ATOM 1939 C C . ALA A 1 248 ? -18.009 -37.672 21.317 1.00 43.41 248 ALA A C 1
ATOM 1941 O O . ALA A 1 248 ? -17.515 -37.611 20.189 1.00 43.41 248 ALA A O 1
ATOM 1942 N N . PRO A 1 249 ? -17.249 -37.577 22.428 1.00 49.03 249 PRO A N 1
ATOM 1943 C CA . PRO A 1 249 ? -15.797 -37.618 22.396 1.00 49.03 249 PRO A CA 1
ATOM 1944 C C . PRO A 1 249 ? -15.315 -39.070 22.557 1.00 49.03 249 PRO A C 1
ATOM 1946 O O . PRO A 1 249 ? -15.372 -39.638 23.645 1.00 49.03 249 PRO A O 1
ATOM 1949 N N . GLU A 1 250 ? -14.817 -39.661 21.476 1.00 41.78 250 GLU A N 1
ATOM 1950 C CA . GLU A 1 250 ? -13.848 -40.763 21.533 1.00 41.78 250 GLU A CA 1
ATOM 1951 C C . GLU A 1 250 ? -12.473 -40.114 21.298 1.00 41.78 250 GLU A C 1
ATOM 1953 O O . GLU A 1 250 ? -12.321 -39.272 20.420 1.00 41.78 250 GLU A O 1
ATOM 1958 N N . GLY A 1 251 ? -11.486 -40.280 22.171 1.00 38.31 251 GLY A N 1
ATOM 1959 C CA . GLY A 1 251 ? -10.760 -41.534 22.305 1.00 38.31 251 GLY A CA 1
ATOM 1960 C C . GLY A 1 251 ? -9.394 -41.361 21.634 1.00 38.31 251 GLY A C 1
ATOM 1961 O O . GLY A 1 251 ? -9.279 -41.405 20.419 1.00 38.31 251 GLY A O 1
ATOM 1962 N N . GLU A 1 252 ? -8.401 -41.069 22.469 1.00 38.09 252 GLU A N 1
ATOM 1963 C CA . GLU A 1 252 ? -6.945 -41.066 22.277 1.00 38.09 252 GLU A CA 1
ATOM 1964 C C . GLU A 1 252 ? -6.371 -41.660 20.971 1.00 38.09 252 GLU A C 1
ATOM 1966 O O . GLU A 1 252 ? -6.490 -42.855 20.727 1.00 38.09 252 GLU A O 1
ATOM 1971 N N . THR A 1 253 ? -5.543 -40.876 20.265 1.00 38.75 253 THR A N 1
ATOM 1972 C CA . THR A 1 253 ? -4.271 -41.374 19.707 1.00 38.75 253 THR A CA 1
ATOM 1973 C C . THR A 1 253 ? -3.200 -40.286 19.767 1.00 38.75 253 THR A C 1
ATOM 1975 O O . THR A 1 253 ? -3.271 -39.263 19.088 1.00 38.75 253 THR A O 1
ATOM 1978 N N . SER A 1 254 ? -2.216 -40.557 20.621 1.00 44.91 254 SER A N 1
ATOM 1979 C CA . SER A 1 254 ? -0.836 -40.076 20.577 1.00 44.91 254 SER A CA 1
ATOM 1980 C C . SER A 1 254 ? -0.279 -40.038 19.150 1.00 44.91 254 SER A C 1
ATOM 1982 O O . SER A 1 254 ? -0.449 -41.018 18.438 1.00 44.91 254 SER A O 1
ATOM 1984 N N . ASP A 1 255 ? 0.418 -38.958 18.779 1.00 42.69 255 ASP A N 1
ATOM 1985 C CA . ASP A 1 255 ? 1.749 -39.023 18.148 1.00 42.69 255 ASP A CA 1
ATOM 1986 C C . ASP A 1 255 ? 2.350 -37.619 17.962 1.00 42.69 255 ASP A C 1
ATOM 1988 O O . ASP A 1 255 ? 1.930 -36.807 17.139 1.00 42.69 255 ASP A O 1
ATOM 1992 N N . VAL A 1 256 ? 3.372 -37.347 18.773 1.00 51.88 256 VAL A N 1
ATOM 1993 C CA . VAL A 1 256 ? 4.274 -36.196 18.687 1.00 51.88 256 VAL A CA 1
ATOM 1994 C C . VAL A 1 256 ? 5.476 -36.590 17.825 1.00 51.88 256 VAL A C 1
ATOM 1996 O O . VAL A 1 256 ? 6.153 -37.558 18.176 1.00 51.88 256 VAL A O 1
ATOM 1999 N N . PRO A 1 257 ? 5.847 -35.816 16.789 1.00 52.69 257 PRO A N 1
ATOM 2000 C CA . PRO A 1 257 ? 7.199 -35.867 16.248 1.00 52.69 257 PRO A CA 1
ATOM 2001 C C . PRO A 1 257 ? 8.064 -34.744 16.827 1.00 52.69 257 PRO A C 1
ATOM 2003 O O . PRO A 1 257 ? 7.787 -33.553 16.703 1.00 52.69 257 PRO A O 1
ATOM 2006 N N . ASN A 1 258 ? 9.141 -35.192 17.457 1.00 46.72 258 ASN A N 1
ATOM 2007 C CA . ASN A 1 258 ? 10.242 -34.458 18.065 1.00 46.72 258 ASN A CA 1
ATOM 2008 C C . ASN A 1 258 ? 11.006 -33.576 17.040 1.00 46.72 258 ASN A C 1
ATOM 2010 O O . ASN A 1 258 ? 11.282 -34.053 15.934 1.00 46.72 258 ASN A O 1
ATOM 2014 N N . PRO A 1 259 ? 11.427 -32.339 17.376 1.00 54.84 259 PRO A N 1
ATOM 2015 C CA . PRO A 1 259 ? 12.296 -31.542 16.512 1.00 54.84 259 PRO A CA 1
ATOM 2016 C C . PRO A 1 259 ? 13.741 -32.057 16.560 1.00 54.84 259 PRO A C 1
ATOM 2018 O O . PRO A 1 259 ? 14.397 -32.067 17.602 1.00 54.84 259 PRO A O 1
ATOM 2021 N N . SER A 1 260 ? 14.248 -32.471 15.400 1.00 50.50 260 SER A N 1
ATOM 2022 C CA . SER A 1 260 ? 15.648 -32.857 15.225 1.00 50.50 260 SER A CA 1
ATOM 2023 C C . SER A 1 260 ? 16.504 -31.616 14.989 1.00 50.50 260 SER A C 1
ATOM 2025 O O . SER A 1 260 ? 16.392 -30.949 13.966 1.00 50.50 260 SER A O 1
ATOM 2027 N N . VAL A 1 261 ? 17.373 -31.341 15.956 1.00 52.19 261 VAL A N 1
ATOM 2028 C CA . VAL A 1 261 ? 18.561 -30.496 15.826 1.00 52.19 261 VAL A CA 1
ATOM 2029 C C . VAL A 1 261 ? 19.595 -31.248 14.989 1.00 52.19 261 VAL A C 1
ATOM 2031 O O . VAL A 1 261 ? 19.885 -32.408 15.276 1.00 52.19 261 VAL A O 1
ATOM 2034 N N . THR A 1 262 ? 20.195 -30.600 13.992 1.00 53.53 262 THR A N 1
ATOM 2035 C CA . THR A 1 262 ? 21.546 -30.949 13.522 1.00 53.53 262 THR A CA 1
ATOM 2036 C C . THR A 1 262 ? 22.216 -29.750 12.849 1.00 53.53 262 THR A C 1
ATOM 2038 O O . THR A 1 262 ? 21.680 -29.211 11.888 1.00 53.53 262 THR A O 1
ATOM 2041 N N . SER A 1 263 ? 23.384 -29.416 13.416 1.00 52.22 263 SER A N 1
ATOM 2042 C CA . SER A 1 263 ? 24.578 -28.733 12.880 1.00 52.22 263 SER A CA 1
ATOM 2043 C C . SER A 1 263 ? 24.468 -27.366 12.209 1.00 52.22 263 SER A C 1
ATOM 2045 O O . SER A 1 263 ? 24.011 -27.282 11.053 1.00 52.22 263 SER A O 1
#